Protein AF-A0A348B4B3-F1 (afdb_monomer_lite)

Structure (mmCIF, N/CA/C/O backbone):
data_AF-A0A348B4B3-F1
#
_entry.id   AF-A0A348B4B3-F1
#
loop_
_atom_site.group_PDB
_atom_site.id
_atom_site.type_symbol
_atom_site.label_atom_id
_atom_site.label_alt_id
_atom_site.label_comp_id
_atom_site.label_asym_id
_atom_site.label_entity_id
_atom_site.label_seq_id
_atom_site.pdbx_PDB_ins_code
_atom_site.Cartn_x
_atom_site.Cartn_y
_atom_site.Cartn_z
_atom_site.occupancy
_atom_site.B_iso_or_equiv
_atom_site.auth_seq_id
_atom_site.auth_comp_id
_atom_site.auth_asym_id
_atom_site.auth_atom_id
_atom_site.pdbx_PDB_model_num
ATOM 1 N N . MET A 1 1 ? -14.091 11.481 -17.142 1.00 75.81 1 MET A N 1
ATOM 2 C CA . MET A 1 1 ? -14.366 11.925 -15.755 1.00 75.81 1 MET A CA 1
ATOM 3 C C . MET A 1 1 ? -15.818 11.712 -15.328 1.00 75.81 1 MET A C 1
ATOM 5 O O . MET A 1 1 ? -16.015 11.095 -14.291 1.00 75.81 1 MET A O 1
ATOM 9 N N . ALA A 1 2 ? -16.828 12.114 -16.114 1.00 90.56 2 ALA A N 1
ATOM 10 C CA . ALA A 1 2 ? -18.245 11.923 -15.752 1.00 90.56 2 ALA A CA 1
ATOM 11 C C . ALA A 1 2 ? -18.636 10.457 -15.459 1.00 90.56 2 ALA A C 1
ATOM 13 O O . ALA A 1 2 ? -19.288 10.189 -14.457 1.00 90.56 2 ALA A O 1
ATOM 14 N N . LEU A 1 3 ? -18.165 9.500 -16.270 1.00 93.00 3 LEU A N 1
ATOM 15 C CA . LEU A 1 3 ? -18.416 8.070 -16.043 1.00 93.00 3 LEU A CA 1
ATOM 16 C C . LEU A 1 3 ? -17.833 7.563 -14.714 1.00 93.00 3 LEU A C 1
ATOM 18 O O . LEU A 1 3 ? -18.489 6.806 -14.010 1.00 93.00 3 LEU A O 1
ATOM 22 N N . LEU A 1 4 ? -16.626 8.003 -14.343 1.00 92.00 4 LEU A N 1
ATOM 23 C CA . LEU A 1 4 ? -16.024 7.643 -13.053 1.00 92.00 4 LEU A CA 1
ATOM 24 C C . LEU A 1 4 ? -16.840 8.213 -11.891 1.00 92.00 4 LEU A C 1
ATOM 26 O O . LEU A 1 4 ? -17.088 7.502 -10.925 1.00 92.00 4 LEU A O 1
ATOM 30 N N . GLY A 1 5 ? -17.301 9.462 -12.012 1.00 93.31 5 GLY A N 1
ATOM 31 C CA . GLY A 1 5 ? -18.197 10.073 -11.030 1.00 93.31 5 GLY A CA 1
ATOM 32 C C . GLY A 1 5 ? -19.509 9.299 -10.880 1.00 93.31 5 GLY A C 1
ATOM 33 O O . GLY A 1 5 ? -19.936 9.038 -9.760 1.00 93.31 5 GLY A O 1
ATOM 34 N N . LEU A 1 6 ? -20.102 8.858 -11.994 1.00 95.69 6 LEU A N 1
ATOM 35 C CA . LEU A 1 6 ? -21.302 8.021 -11.989 1.00 95.69 6 LEU A CA 1
ATOM 36 C C . LEU A 1 6 ? -21.052 6.675 -11.298 1.00 95.69 6 LEU A C 1
ATOM 38 O O . LEU A 1 6 ? -21.793 6.313 -10.391 1.00 95.69 6 LEU A O 1
ATOM 42 N N . LEU A 1 7 ? -20.002 5.948 -11.691 1.00 95.12 7 LEU A N 1
ATOM 43 C CA . LEU A 1 7 ? -19.659 4.653 -11.093 1.00 95.12 7 LEU A CA 1
ATOM 44 C C . LEU A 1 7 ? -19.347 4.783 -9.599 1.00 95.12 7 LEU A C 1
ATOM 46 O O . LEU A 1 7 ? -19.751 3.933 -8.808 1.00 95.12 7 LEU A O 1
ATOM 50 N N . PHE A 1 8 ? -18.682 5.867 -9.200 1.00 95.06 8 PHE A N 1
ATOM 51 C CA . PHE A 1 8 ? -18.436 6.179 -7.798 1.00 95.06 8 PHE A CA 1
ATOM 52 C C . PHE A 1 8 ? -19.739 6.470 -7.039 1.00 95.06 8 PHE A C 1
ATOM 54 O O . PHE A 1 8 ? -19.947 5.935 -5.953 1.00 95.06 8 PHE A O 1
ATOM 61 N N . GLY A 1 9 ? -20.659 7.237 -7.630 1.00 95.62 9 GLY A N 1
ATOM 62 C CA . GLY A 1 9 ? -21.992 7.466 -7.069 1.00 95.62 9 GLY A CA 1
ATOM 63 C C . GLY A 1 9 ? -22.790 6.169 -6.901 1.00 95.62 9 GLY A C 1
ATOM 64 O O . GLY A 1 9 ? -23.354 5.929 -5.836 1.00 95.62 9 GLY A O 1
ATOM 65 N N . VAL A 1 10 ? -22.769 5.287 -7.906 1.00 96.25 10 VAL A N 1
ATOM 66 C CA . VAL A 1 10 ? -23.389 3.952 -7.835 1.00 96.25 10 VAL A CA 1
ATOM 67 C C . VAL A 1 10 ? -22.750 3.106 -6.731 1.00 96.25 10 VAL A C 1
ATOM 69 O O . VAL A 1 10 ? -23.462 2.456 -5.970 1.00 96.25 10 VAL A O 1
ATOM 72 N N . HIS A 1 11 ? -21.423 3.135 -6.596 1.00 94.00 11 HIS A N 1
ATOM 73 C CA . HIS A 1 11 ? -20.715 2.432 -5.527 1.00 94.00 11 HIS A CA 1
ATOM 74 C C . HIS A 1 11 ? -21.172 2.893 -4.134 1.00 94.00 11 HIS A C 1
ATOM 76 O O . HIS A 1 11 ? -21.488 2.055 -3.288 1.00 94.00 11 HIS A O 1
ATOM 82 N N . LEU A 1 12 ? -21.266 4.209 -3.907 1.00 93.81 12 LEU A N 1
ATOM 83 C CA . LEU A 1 12 ? -21.752 4.768 -2.642 1.00 93.81 12 LEU A CA 1
ATOM 84 C C . LEU A 1 12 ? -23.220 4.415 -2.384 1.00 93.81 12 LEU A C 1
ATOM 86 O O . LEU A 1 12 ? -23.560 3.997 -1.280 1.00 93.81 12 LEU A O 1
ATOM 90 N N . PHE A 1 13 ? -24.068 4.503 -3.410 1.00 94.62 13 PHE A N 1
ATOM 91 C CA . PHE A 1 13 ? -25.475 4.119 -3.319 1.00 94.62 13 PHE A CA 1
ATOM 92 C C . PHE A 1 13 ? -25.647 2.651 -2.898 1.00 94.62 13 PHE A C 1
ATOM 94 O O . PHE A 1 13 ? -26.453 2.340 -2.017 1.00 94.62 13 PHE A O 1
ATOM 101 N N . LEU A 1 14 ? -24.864 1.738 -3.481 1.00 92.69 14 LEU A N 1
ATOM 102 C CA . LEU A 1 14 ? -24.874 0.325 -3.098 1.00 92.69 14 LEU A CA 1
ATOM 103 C C . LEU A 1 14 ? -24.375 0.129 -1.660 1.00 92.69 14 LEU A C 1
ATOM 105 O O . LEU A 1 14 ? -24.995 -0.613 -0.897 1.00 92.69 14 LEU A O 1
ATOM 109 N N . ALA A 1 15 ? -23.300 0.814 -1.263 1.00 89.38 15 ALA A N 1
ATOM 110 C CA . ALA A 1 15 ? -22.767 0.738 0.096 1.00 89.38 15 ALA A CA 1
ATOM 111 C C . ALA A 1 15 ? -23.764 1.253 1.151 1.00 89.38 15 ALA A C 1
ATOM 113 O O . ALA A 1 15 ? -23.866 0.678 2.232 1.00 89.38 15 ALA A O 1
ATOM 114 N N . GLU A 1 16 ? -24.535 2.296 0.846 1.00 87.31 16 GLU A N 1
ATOM 115 C CA . GLU A 1 16 ? -25.557 2.833 1.749 1.00 87.31 16 GLU A CA 1
ATOM 116 C C . GLU A 1 16 ? -26.803 1.941 1.816 1.00 87.31 16 GLU A C 1
ATOM 118 O O . GLU A 1 16 ? -27.362 1.718 2.892 1.00 87.31 16 GLU A O 1
ATOM 123 N N . THR A 1 17 ? -27.198 1.354 0.684 1.00 87.38 17 THR A N 1
ATOM 124 C CA . THR A 1 17 ? -28.358 0.456 0.605 1.00 87.38 17 THR A CA 1
ATOM 125 C C . THR A 1 17 ? -28.122 -0.851 1.367 1.00 87.38 17 THR A C 1
ATOM 127 O O . THR A 1 17 ? -29.004 -1.313 2.095 1.00 87.38 17 THR A O 1
ATOM 130 N N . TYR A 1 18 ? -26.937 -1.450 1.217 1.00 85.38 18 TYR A N 1
ATOM 131 C CA . TYR A 1 18 ? -26.607 -2.753 1.807 1.00 85.38 18 TYR A CA 1
ATOM 132 C C . TYR A 1 18 ? -25.811 -2.659 3.119 1.00 85.38 18 TYR A C 1
ATOM 134 O O . TYR A 1 18 ? -25.700 -3.649 3.848 1.00 85.38 18 TYR A O 1
ATOM 142 N N . GLY A 1 19 ? -25.322 -1.467 3.464 1.00 83.81 19 GLY A N 1
ATOM 143 C CA . GLY A 1 19 ? -24.508 -1.212 4.646 1.00 83.81 19 GLY A CA 1
ATOM 144 C C . GLY A 1 19 ? -23.070 -1.728 4.523 1.00 83.81 19 GLY A C 1
ATOM 145 O O . GLY A 1 19 ? -22.663 -2.341 3.537 1.00 83.81 19 GLY A O 1
ATOM 146 N N . MET A 1 20 ? -22.280 -1.489 5.571 1.00 82.12 20 MET A N 1
ATOM 147 C CA . MET A 1 20 ? -20.898 -1.971 5.654 1.00 82.12 20 MET A CA 1
ATOM 148 C C . MET A 1 20 ? -20.853 -3.465 5.992 1.00 82.12 20 MET A C 1
ATOM 150 O O . MET A 1 20 ? -21.644 -3.946 6.810 1.00 82.12 20 MET A O 1
ATOM 154 N N . LEU A 1 21 ? -19.886 -4.185 5.410 1.00 84.69 21 LEU A N 1
ATOM 155 C CA . LEU A 1 21 ? -19.675 -5.607 5.684 1.00 84.69 21 LEU A CA 1
ATOM 156 C C . LEU A 1 21 ? -19.467 -5.831 7.198 1.00 84.69 21 LEU A C 1
ATOM 158 O O . LEU A 1 21 ? -18.524 -5.275 7.772 1.00 84.69 21 LEU A O 1
ATOM 162 N N . PRO A 1 22 ? -20.303 -6.656 7.854 1.00 84.75 22 PRO A N 1
ATOM 163 C CA . PRO A 1 22 ? -20.155 -6.970 9.264 1.00 84.75 22 PRO A CA 1
ATOM 164 C C . PRO A 1 22 ? -18.812 -7.596 9.605 1.00 84.75 22 PRO A C 1
ATOM 166 O O . PRO A 1 22 ? -18.213 -8.341 8.825 1.00 84.75 22 PRO A O 1
ATOM 169 N N . SER A 1 23 ? -18.379 -7.382 10.846 1.00 81.44 23 SER A N 1
ATOM 170 C CA . SER A 1 23 ? -17.260 -8.144 11.382 1.00 81.44 23 SER A CA 1
ATOM 171 C C . SER A 1 23 ? -17.593 -9.635 11.355 1.00 81.44 23 SER A C 1
ATOM 173 O O . SER A 1 23 ? -18.617 -10.070 11.888 1.00 81.44 23 SER A O 1
ATOM 175 N N . ARG A 1 24 ? -16.668 -10.449 10.833 1.00 81.88 24 ARG A N 1
ATOM 176 C CA . ARG A 1 24 ? -16.771 -11.921 10.847 1.00 81.88 24 ARG A CA 1
ATOM 177 C C . ARG A 1 24 ? -16.984 -12.517 12.245 1.00 81.88 24 ARG A C 1
ATOM 179 O O . ARG A 1 24 ? -17.368 -13.674 12.347 1.00 81.88 24 ARG A O 1
ATOM 186 N N . LYS A 1 25 ? -16.675 -11.759 13.308 1.00 80.62 25 LYS A N 1
ATOM 187 C CA . LYS A 1 25 ? -16.903 -12.162 14.706 1.00 80.62 25 LYS A CA 1
ATOM 188 C C . LYS A 1 25 ? -18.389 -12.151 15.071 1.00 80.62 25 LYS A C 1
ATOM 190 O O . LYS A 1 25 ? -18.806 -12.944 15.900 1.00 80.62 25 LYS A O 1
ATOM 195 N N . GLU A 1 26 ? -19.158 -11.249 14.469 1.00 83.81 26 GLU A N 1
ATOM 196 C CA . GLU A 1 26 ? -20.587 -11.084 14.740 1.00 83.81 26 GLU A CA 1
ATOM 197 C C . GLU A 1 26 ? -21.429 -11.879 13.747 1.00 83.81 26 GLU A C 1
ATOM 199 O O . GLU A 1 26 ? -22.384 -12.546 14.133 1.00 83.81 26 GLU A O 1
ATOM 204 N N . LYS A 1 27 ? -21.059 -11.830 12.461 1.00 88.88 27 LYS A N 1
ATOM 205 C CA . LYS A 1 27 ? -21.771 -12.523 11.383 1.00 88.88 27 LYS A CA 1
ATOM 206 C C . LYS A 1 27 ? -20.767 -13.296 10.524 1.00 88.88 27 LYS A C 1
ATOM 208 O O . LYS A 1 27 ? -20.219 -12.739 9.578 1.00 88.88 27 LYS A O 1
ATOM 213 N N . PRO A 1 28 ? -20.467 -14.566 10.854 1.00 88.50 28 PRO A N 1
ATOM 214 C CA . PRO A 1 28 ? -19.423 -15.334 10.170 1.00 88.50 28 PRO A CA 1
ATOM 215 C C . PRO A 1 28 ? -19.837 -15.887 8.798 1.00 88.50 28 PRO A C 1
ATOM 217 O O . PRO A 1 28 ? -18.978 -16.427 8.092 1.00 88.50 28 PRO A O 1
ATOM 220 N N . TYR A 1 29 ? -21.115 -15.768 8.427 1.00 90.69 29 TYR A N 1
ATOM 221 C CA . TYR A 1 29 ? -21.694 -16.368 7.226 1.00 90.69 29 TYR A CA 1
ATOM 222 C C . TYR A 1 29 ? -22.220 -15.323 6.234 1.00 90.69 29 TYR A C 1
ATOM 224 O O . TYR A 1 29 ? -22.799 -14.326 6.656 1.00 90.69 29 TYR A O 1
ATOM 232 N N . ALA A 1 30 ? -22.053 -15.576 4.935 1.00 87.75 30 ALA A N 1
ATOM 233 C CA . ALA A 1 30 ? -22.654 -14.809 3.847 1.00 87.75 30 ALA A CA 1
ATOM 234 C C . ALA A 1 30 ? -24.106 -15.274 3.558 1.00 87.75 30 ALA A C 1
ATOM 236 O O . ALA A 1 30 ? -24.381 -16.468 3.700 1.00 87.75 30 ALA A O 1
ATOM 237 N N . PRO A 1 31 ? -25.022 -14.381 3.123 1.00 87.56 31 PRO A N 1
ATOM 238 C CA . PRO A 1 31 ? -24.845 -12.933 3.009 1.00 87.56 31 PRO A CA 1
ATOM 239 C C . PRO A 1 31 ? -24.805 -12.271 4.395 1.00 87.56 31 PRO A C 1
ATOM 241 O O . PRO A 1 31 ? -25.692 -12.465 5.224 1.00 87.56 31 PRO A O 1
ATOM 244 N N . ALA A 1 32 ? -23.768 -11.473 4.645 1.00 87.00 32 ALA A N 1
ATOM 245 C CA . ALA A 1 32 ? -23.588 -10.781 5.913 1.00 87.00 32 ALA A CA 1
ATOM 246 C C . ALA A 1 32 ? -23.926 -9.304 5.743 1.00 87.00 32 ALA A C 1
ATOM 248 O O . ALA A 1 32 ? -23.203 -8.575 5.072 1.00 87.00 32 ALA A O 1
ATOM 249 N N . TYR A 1 33 ? -25.002 -8.862 6.386 1.00 88.56 33 TYR A N 1
ATOM 250 C CA . TYR A 1 33 ? -25.386 -7.454 6.451 1.00 88.56 33 TYR A CA 1
ATOM 251 C C . TYR A 1 33 ? -26.072 -7.156 7.785 1.00 88.56 33 TYR A C 1
ATOM 253 O O . TYR A 1 33 ? -26.585 -8.061 8.453 1.00 88.56 33 TYR A O 1
ATOM 261 N N . TYR A 1 34 ? -26.067 -5.895 8.210 1.00 86.00 34 TYR A N 1
ATOM 262 C CA . TYR A 1 34 ? -26.806 -5.446 9.392 1.00 86.00 34 TYR A CA 1
ATOM 263 C C . TYR A 1 34 ? -28.230 -5.057 9.008 1.00 86.00 34 TYR A C 1
ATOM 265 O O . TYR A 1 34 ? -28.431 -4.262 8.091 1.00 86.00 34 TYR A O 1
ATOM 273 N N . LYS A 1 35 ? -29.226 -5.586 9.727 1.00 86.06 35 LYS A N 1
ATOM 274 C CA . LYS A 1 35 ? -30.614 -5.139 9.558 1.00 86.06 35 LYS A CA 1
ATOM 275 C C . LYS A 1 35 ? -30.733 -3.693 10.044 1.00 86.06 35 LYS A C 1
ATOM 277 O O . LYS A 1 35 ? -30.023 -3.310 10.970 1.00 86.06 35 LYS A O 1
ATOM 282 N N . LYS A 1 36 ? -31.678 -2.917 9.499 1.00 83.50 36 LYS A N 1
ATOM 283 C CA . LYS A 1 36 ? -31.904 -1.515 9.913 1.00 83.50 36 LYS A CA 1
ATOM 284 C C . LYS A 1 36 ? -32.105 -1.355 11.428 1.00 83.50 36 LYS A C 1
ATOM 286 O O . LYS A 1 36 ? -31.614 -0.396 12.007 1.00 83.50 36 LYS A O 1
ATOM 291 N N . SER A 1 37 ? -32.743 -2.321 12.094 1.00 84.50 37 SER A N 1
ATOM 292 C CA . SER A 1 37 ? -32.907 -2.317 13.559 1.00 84.50 37 SER A CA 1
ATOM 293 C C . SER A 1 37 ? -31.588 -2.431 14.335 1.00 84.50 37 SER A C 1
ATOM 295 O O . SER A 1 37 ? -31.501 -1.997 15.478 1.00 84.50 37 SER A O 1
ATOM 297 N N . GLU A 1 38 ? -30.545 -2.996 13.727 1.00 83.69 38 GLU A N 1
ATOM 298 C CA . GLU A 1 38 ? -29.221 -3.143 14.331 1.00 83.69 38 GLU A CA 1
ATOM 299 C C . GLU A 1 38 ? -28.340 -1.907 14.119 1.00 83.69 38 GLU A C 1
ATOM 301 O O . GLU A 1 38 ? -27.296 -1.799 14.760 1.00 83.69 38 GLU A O 1
ATOM 306 N N . TRP A 1 39 ? -28.746 -0.968 13.257 1.00 79.31 39 TRP A N 1
ATOM 307 C CA . TRP A 1 39 ? -27.934 0.204 12.916 1.00 79.31 39 TRP A CA 1
ATOM 308 C C . TRP A 1 39 ? -27.727 1.150 14.100 1.00 79.31 39 TRP A C 1
ATOM 310 O O . TRP A 1 39 ? -26.697 1.812 14.179 1.00 79.31 39 TRP A O 1
ATOM 320 N N . MET A 1 40 ? -28.638 1.126 15.077 1.00 78.50 40 MET A N 1
ATOM 321 C CA . MET A 1 40 ? -28.527 1.887 16.328 1.00 78.50 40 MET A CA 1
ATOM 322 C C . MET A 1 40 ? -27.300 1.502 17.172 1.00 78.50 40 MET A C 1
ATOM 324 O O . MET A 1 40 ? -26.932 2.234 18.086 1.00 78.50 40 MET A O 1
ATOM 328 N N . LYS A 1 41 ? -26.659 0.358 16.885 1.00 80.12 41 LYS A N 1
ATOM 329 C CA . LYS A 1 41 ? -25.420 -0.075 17.550 1.00 80.12 41 LYS A CA 1
ATOM 330 C C . LYS A 1 41 ? -24.188 0.690 17.057 1.00 80.12 41 LYS A C 1
ATOM 332 O O . LYS A 1 41 ? -23.167 0.689 17.742 1.00 80.12 41 LYS A O 1
ATOM 337 N N . PHE A 1 42 ? -24.252 1.300 15.872 1.00 81.94 42 PHE A N 1
ATOM 338 C CA . PHE A 1 42 ? -23.123 2.025 15.300 1.00 81.94 42 PHE A CA 1
ATOM 339 C C . PHE A 1 42 ? -23.095 3.470 15.767 1.00 81.94 42 PHE A C 1
ATOM 341 O O . PHE A 1 42 ? -24.114 4.108 16.017 1.00 81.94 42 PHE A O 1
ATOM 348 N N . ASN A 1 43 ? -21.883 4.006 15.833 1.00 83.56 43 ASN A N 1
ATOM 349 C CA . ASN A 1 43 ? -21.698 5.433 16.001 1.00 83.56 43 ASN A CA 1
ATOM 350 C C . ASN A 1 43 ? -22.205 6.170 14.764 1.00 83.56 43 ASN A C 1
ATOM 352 O O . ASN A 1 43 ? -21.901 5.762 13.641 1.00 83.56 43 ASN A O 1
ATOM 356 N N . ALA A 1 44 ? -22.909 7.280 14.984 1.00 85.12 44 ALA A N 1
ATOM 357 C CA . ALA A 1 44 ? -23.334 8.160 13.908 1.00 85.12 44 ALA A CA 1
ATOM 358 C C . ALA A 1 44 ? -22.132 8.611 13.061 1.00 85.12 44 ALA A C 1
ATOM 360 O O . ALA A 1 44 ? -21.049 8.895 13.589 1.00 85.12 44 ALA A O 1
ATOM 361 N N . TRP A 1 45 ? -22.336 8.680 11.742 1.00 83.81 45 TRP A N 1
ATOM 362 C CA . TRP A 1 45 ? -21.313 9.165 10.817 1.00 83.81 45 TRP A CA 1
ATOM 363 C C . TRP A 1 45 ? -20.893 10.597 11.180 1.00 83.81 45 TRP A C 1
ATOM 365 O O . TRP A 1 45 ? -19.704 10.866 11.359 1.00 83.81 45 TRP A O 1
ATOM 375 N N . TRP A 1 46 ? -21.872 11.481 11.398 1.00 89.50 46 TRP A N 1
ATOM 376 C CA . TRP A 1 46 ? -21.652 12.847 11.865 1.00 89.50 46 TRP A CA 1
ATOM 377 C C . TRP A 1 46 ? -21.909 12.975 13.372 1.00 89.50 46 TRP A C 1
ATOM 379 O O . TRP A 1 46 ? -22.886 12.413 13.868 1.00 89.50 46 TRP A O 1
ATOM 389 N N . PRO A 1 47 ? -21.111 13.765 14.108 1.00 92.12 47 PRO A N 1
ATOM 390 C CA . PRO A 1 47 ? -19.787 14.283 13.736 1.00 92.12 47 PRO A CA 1
ATOM 391 C C . PRO A 1 47 ? -18.662 13.260 13.985 1.00 92.12 47 PRO A C 1
ATOM 393 O O . PRO A 1 47 ? -17.545 13.428 13.505 1.00 92.12 47 PRO A O 1
ATOM 396 N N . ARG A 1 48 ? -18.942 12.190 14.741 1.00 83.69 48 ARG A N 1
AT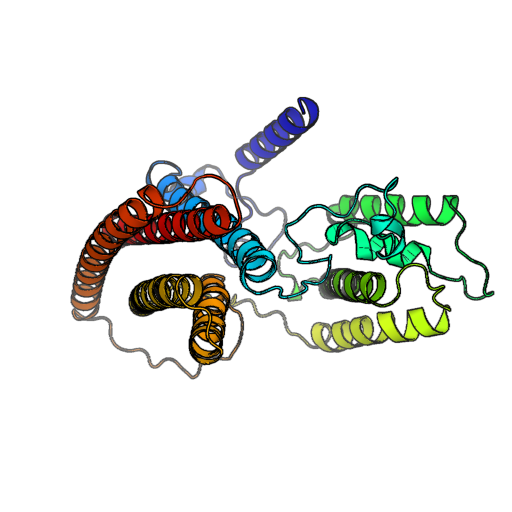OM 397 C CA . ARG A 1 48 ? -17.922 11.312 15.328 1.00 83.69 48 ARG A CA 1
ATOM 398 C C . ARG A 1 48 ? -17.025 10.634 14.290 1.00 83.69 48 ARG A C 1
ATOM 400 O O . ARG A 1 48 ? -15.812 10.835 14.316 1.00 83.69 48 ARG A O 1
ATOM 407 N N . ASN A 1 49 ? -17.595 9.833 13.386 1.00 84.00 49 ASN A N 1
ATOM 408 C CA . ASN A 1 49 ? -16.780 9.108 12.407 1.00 84.00 49 ASN A CA 1
ATOM 409 C C . ASN A 1 49 ? -16.189 10.058 11.360 1.00 84.00 49 ASN A C 1
ATOM 411 O O . ASN A 1 49 ? -15.084 9.811 10.895 1.00 84.00 49 ASN A O 1
ATOM 415 N N . PHE A 1 50 ? -16.873 11.153 11.020 1.00 88.12 50 PHE A N 1
ATOM 416 C CA . PHE A 1 50 ? -16.343 12.179 10.123 1.00 88.12 50 PHE A CA 1
ATOM 417 C C . PHE A 1 50 ? -15.028 12.773 10.645 1.00 88.12 50 PHE A C 1
ATOM 419 O O . PHE A 1 50 ? -14.045 12.818 9.910 1.00 88.12 50 PHE A O 1
ATOM 426 N N . ILE A 1 51 ? -14.975 13.158 11.924 1.00 81.69 51 ILE A N 1
ATOM 427 C CA . ILE A 1 51 ? -13.757 13.690 12.557 1.00 81.69 51 ILE A CA 1
ATOM 428 C C . ILE A 1 51 ? -12.631 12.645 12.527 1.00 81.69 51 ILE A C 1
ATOM 430 O O . ILE A 1 51 ? -11.491 12.966 12.193 1.00 81.69 51 ILE A O 1
ATOM 434 N N . TYR A 1 52 ? -12.948 11.380 12.818 1.00 80.25 52 TYR A N 1
ATOM 435 C CA . TYR A 1 52 ? -11.979 10.287 12.705 1.00 80.25 52 TYR A CA 1
ATOM 436 C C . TYR A 1 52 ? -11.468 10.105 11.264 1.00 80.25 52 TYR A C 1
ATOM 438 O O . TYR A 1 52 ? -10.264 9.986 11.045 1.00 80.25 52 TYR A O 1
ATOM 446 N N . MET A 1 53 ? -12.355 10.151 10.269 1.00 81.19 53 MET A N 1
ATOM 447 C CA . MET A 1 53 ? -11.971 10.073 8.858 1.00 81.19 53 MET A CA 1
ATOM 448 C C . MET A 1 53 ? -11.109 11.264 8.436 1.00 81.19 53 MET A C 1
ATOM 450 O O . MET A 1 53 ? -10.145 11.075 7.703 1.00 81.19 53 MET A O 1
ATOM 454 N N . MET A 1 54 ? -11.390 12.469 8.938 1.00 84.69 54 MET A N 1
ATOM 455 C CA . MET A 1 54 ? -10.571 13.653 8.675 1.00 84.69 54 MET A CA 1
ATOM 456 C C . MET A 1 54 ? -9.139 13.483 9.200 1.00 84.69 54 MET A C 1
ATOM 458 O O . MET A 1 54 ? -8.182 13.823 8.509 1.00 84.69 54 MET A O 1
ATOM 462 N N . SER A 1 55 ? -8.978 12.889 10.389 1.00 83.12 55 SER A N 1
ATOM 463 C CA . SER A 1 55 ? -7.662 12.542 10.945 1.00 83.12 55 SER A CA 1
ATOM 464 C C . SER A 1 55 ? -6.864 11.619 10.013 1.00 83.12 55 SER A C 1
ATOM 466 O O . SER A 1 55 ? -5.681 11.870 9.755 1.00 83.12 55 SER A O 1
ATOM 468 N N . ILE A 1 56 ? -7.519 10.591 9.461 1.00 80.06 56 ILE A N 1
ATOM 469 C CA . ILE A 1 56 ? -6.906 9.675 8.491 1.00 80.06 56 ILE A CA 1
ATOM 470 C C . ILE A 1 56 ? -6.549 10.424 7.208 1.00 80.06 56 ILE A C 1
ATOM 472 O O . ILE A 1 56 ? -5.405 10.346 6.779 1.00 80.06 56 ILE A O 1
ATOM 476 N N . ILE A 1 57 ? -7.487 11.181 6.630 1.00 84.44 57 ILE A N 1
ATOM 477 C CA . ILE A 1 57 ? -7.291 11.930 5.380 1.00 84.44 57 ILE A CA 1
ATOM 478 C C . ILE A 1 57 ? -6.077 12.853 5.494 1.00 84.44 57 ILE A C 1
ATOM 480 O O . ILE A 1 57 ? -5.186 12.781 4.653 1.00 84.44 57 ILE A O 1
ATOM 484 N N . LEU A 1 58 ? -5.998 13.671 6.545 1.00 85.31 58 LEU A N 1
ATOM 485 C CA . LEU A 1 58 ? -4.873 14.587 6.748 1.00 85.31 58 LEU A CA 1
ATOM 486 C C . LEU A 1 58 ? -3.550 13.841 6.937 1.00 85.31 58 LEU A C 1
ATOM 488 O O . LEU A 1 58 ? -2.541 14.236 6.361 1.00 85.31 58 LEU A O 1
ATOM 492 N N . THR A 1 59 ? -3.550 12.732 7.679 1.00 80.44 59 THR A N 1
ATOM 493 C CA . THR A 1 59 ? -2.341 11.914 7.854 1.00 80.44 59 THR A CA 1
ATOM 494 C C . THR A 1 59 ? -1.898 11.296 6.525 1.00 80.44 59 THR A C 1
ATOM 496 O O . THR A 1 59 ? -0.720 11.355 6.182 1.00 80.44 59 THR A O 1
ATOM 499 N N . THR A 1 60 ? -2.830 10.741 5.748 1.00 81.06 60 THR A N 1
ATOM 500 C CA . THR A 1 60 ? -2.558 10.142 4.437 1.00 81.06 60 THR A CA 1
ATOM 501 C C . THR A 1 60 ? -2.031 11.180 3.453 1.00 81.06 60 THR A C 1
ATOM 503 O O . THR A 1 60 ? -0.985 10.955 2.852 1.00 81.06 60 THR A O 1
ATOM 506 N N . TRP A 1 61 ? -2.693 12.333 3.327 1.00 86.69 61 TRP A N 1
ATOM 507 C CA . TRP A 1 61 ? -2.213 13.429 2.481 1.00 86.69 61 TRP A CA 1
ATOM 508 C C . TRP A 1 61 ? -0.875 13.984 2.962 1.00 86.69 61 TRP A C 1
ATOM 510 O O . TRP A 1 61 ? -0.017 14.294 2.144 1.00 86.69 61 TRP A O 1
ATOM 520 N N . GLY A 1 62 ? -0.656 14.035 4.275 1.00 83.75 62 GLY A N 1
ATOM 521 C CA . GLY A 1 62 ? 0.630 14.396 4.852 1.00 83.75 62 GLY A CA 1
ATOM 522 C C . GLY A 1 62 ? 1.754 13.463 4.408 1.00 83.75 62 GLY A C 1
ATOM 523 O O . GLY A 1 62 ? 2.776 13.934 3.922 1.00 83.75 62 GLY A O 1
ATOM 524 N N . VAL A 1 63 ? 1.549 12.143 4.469 1.00 79.31 63 VAL A N 1
ATOM 525 C CA . VAL A 1 63 ? 2.520 11.150 3.969 1.00 79.31 63 VAL A CA 1
ATOM 526 C C . VAL A 1 63 ? 2.715 11.260 2.453 1.00 79.31 63 VAL A C 1
ATOM 528 O O . VAL A 1 63 ? 3.856 11.246 1.990 1.00 79.31 63 VAL A O 1
ATOM 531 N N . ILE A 1 64 ? 1.627 11.425 1.689 1.00 81.75 64 ILE A N 1
ATOM 532 C CA . ILE A 1 64 ? 1.669 11.635 0.230 1.00 81.75 64 ILE A CA 1
ATOM 533 C C . ILE A 1 64 ? 2.465 12.891 -0.126 1.00 81.75 64 ILE A C 1
ATOM 535 O O . ILE A 1 64 ? 3.103 12.915 -1.166 1.00 81.75 64 ILE A O 1
ATOM 539 N N . MET A 1 65 ? 2.464 13.918 0.720 1.00 84.62 65 MET A N 1
ATOM 540 C CA . MET A 1 65 ? 3.287 15.105 0.515 1.00 84.62 65 MET A CA 1
ATOM 541 C C . MET A 1 65 ? 4.730 14.867 0.962 1.00 84.62 65 MET A C 1
ATOM 543 O O . MET A 1 65 ? 5.642 15.168 0.202 1.00 84.62 65 MET A O 1
ATOM 547 N N . ILE A 1 66 ? 4.965 14.288 2.143 1.00 81.12 66 ILE A N 1
ATOM 548 C CA . ILE A 1 66 ? 6.315 14.077 2.693 1.00 81.12 66 ILE A CA 1
ATOM 549 C C . ILE A 1 66 ? 7.175 13.230 1.755 1.00 81.12 66 ILE A C 1
ATOM 551 O O . ILE A 1 66 ? 8.287 13.638 1.425 1.00 81.12 66 ILE A O 1
ATOM 555 N N . VAL A 1 67 ? 6.686 12.063 1.329 1.00 79.44 67 VAL A N 1
ATOM 556 C CA . VAL A 1 67 ? 7.505 11.056 0.634 1.00 79.44 67 VAL A CA 1
ATOM 557 C C . VAL A 1 67 ? 8.071 11.562 -0.703 1.00 79.44 67 VAL A C 1
ATOM 559 O O . VAL A 1 67 ? 9.296 11.637 -0.817 1.00 79.44 67 VAL A O 1
ATOM 562 N N . PRO A 1 68 ? 7.257 11.949 -1.705 1.00 82.06 68 PRO A N 1
ATOM 563 C CA . PRO A 1 68 ? 7.776 12.402 -2.992 1.00 82.06 68 PRO A CA 1
ATOM 564 C C . PRO A 1 68 ? 8.575 13.699 -2.865 1.00 82.06 68 PRO A C 1
ATOM 566 O O . PRO A 1 68 ? 9.600 13.830 -3.521 1.00 82.06 68 PRO A O 1
ATOM 569 N N . ASN A 1 69 ? 8.180 14.630 -1.993 1.00 83.56 69 ASN A N 1
ATOM 570 C CA . ASN A 1 69 ? 8.934 15.869 -1.806 1.00 83.56 69 ASN A CA 1
ATOM 571 C C . ASN A 1 69 ? 10.302 15.618 -1.165 1.00 83.56 69 ASN A C 1
ATOM 573 O O . ASN A 1 69 ? 11.297 16.191 -1.596 1.00 83.56 69 ASN A O 1
ATOM 577 N N . THR A 1 70 ? 10.383 14.715 -0.186 1.00 79.06 70 THR A N 1
ATOM 578 C CA . THR A 1 70 ? 11.670 14.314 0.395 1.00 79.06 70 THR A CA 1
ATOM 579 C C . THR A 1 70 ? 12.549 13.703 -0.684 1.00 79.06 70 THR A C 1
ATOM 581 O O . THR A 1 70 ? 13.662 14.170 -0.881 1.00 79.06 70 THR A O 1
ATOM 584 N N . LEU A 1 71 ? 12.033 12.730 -1.442 1.00 78.19 71 LEU A N 1
ATOM 585 C CA . LEU A 1 71 ? 12.768 12.073 -2.526 1.00 78.19 71 LEU A CA 1
ATOM 586 C C . LEU A 1 71 ? 13.251 13.069 -3.594 1.00 78.19 71 LEU A C 1
ATOM 588 O O . LEU A 1 71 ? 14.415 13.021 -3.993 1.00 78.19 71 LEU A O 1
ATOM 592 N N . ALA A 1 72 ? 12.403 14.014 -4.003 1.00 82.94 72 ALA A N 1
ATOM 593 C CA . ALA A 1 72 ? 12.761 15.064 -4.954 1.00 82.94 72 ALA A CA 1
ATOM 594 C C . ALA A 1 72 ? 13.882 15.951 -4.403 1.00 82.94 72 ALA A C 1
ATOM 596 O O . ALA A 1 72 ? 14.845 16.260 -5.106 1.00 82.94 72 ALA A O 1
ATOM 597 N N . ALA A 1 73 ? 13.788 16.311 -3.123 1.00 80.62 73 ALA A N 1
ATOM 598 C CA . ALA A 1 73 ? 14.797 17.100 -2.443 1.00 80.62 73 ALA A CA 1
ATOM 599 C C . ALA A 1 73 ? 16.133 16.340 -2.339 1.00 80.62 73 ALA A C 1
ATOM 601 O O . ALA A 1 73 ? 17.172 16.926 -2.635 1.00 80.62 73 ALA A O 1
ATOM 602 N N . LEU A 1 74 ? 16.125 15.033 -2.026 1.00 76.56 74 LEU A N 1
ATOM 603 C CA . LEU A 1 74 ? 17.345 14.211 -2.044 1.00 76.56 74 LEU A CA 1
ATOM 604 C C . LEU A 1 74 ? 17.977 14.191 -3.446 1.00 76.56 74 LEU A C 1
ATOM 606 O O . LEU A 1 74 ? 19.189 14.336 -3.594 1.00 76.56 74 LEU A O 1
ATOM 610 N N . ASN A 1 75 ? 17.158 14.029 -4.487 1.00 79.06 75 ASN A N 1
ATOM 611 C CA . ASN A 1 75 ? 17.645 13.958 -5.858 1.00 79.06 75 ASN A CA 1
ATOM 612 C C . ASN A 1 75 ? 18.277 15.276 -6.328 1.00 79.06 75 ASN A C 1
ATOM 614 O O . ASN A 1 75 ? 19.362 15.257 -6.906 1.00 79.06 75 ASN A O 1
ATOM 618 N N . GLN A 1 76 ? 17.634 16.412 -6.048 1.00 80.94 76 GLN A N 1
ATOM 619 C CA . GLN A 1 76 ? 18.049 17.719 -6.565 1.00 80.94 76 GLN A CA 1
ATOM 620 C C . GLN A 1 76 ? 19.114 18.413 -5.709 1.00 80.94 76 GLN A C 1
ATOM 622 O O . GLN A 1 76 ? 20.003 19.054 -6.261 1.00 80.94 76 GLN A O 1
ATOM 627 N N . LEU A 1 77 ? 19.040 18.303 -4.377 1.00 77.50 77 LEU A N 1
ATOM 628 C CA . LEU A 1 77 ? 19.942 19.022 -3.463 1.00 77.50 77 LEU A CA 1
ATOM 629 C C . LEU A 1 77 ? 21.164 18.203 -3.045 1.00 77.50 77 LEU A C 1
ATOM 631 O O . LEU A 1 77 ? 22.173 18.784 -2.658 1.00 77.50 77 LEU A O 1
ATOM 635 N N . MET A 1 78 ? 21.108 16.874 -3.161 1.00 67.88 78 MET A N 1
ATOM 636 C CA . MET A 1 78 ? 22.238 15.992 -2.837 1.00 67.88 78 MET A CA 1
ATOM 637 C C . MET A 1 78 ? 22.763 15.182 -4.018 1.00 67.88 78 MET A C 1
ATOM 639 O O . MET A 1 78 ? 23.617 14.318 -3.827 1.00 67.88 78 MET A O 1
ATOM 643 N N . ALA A 1 79 ? 22.239 15.406 -5.225 1.00 77.50 79 ALA A N 1
ATOM 644 C CA . ALA A 1 79 ? 22.602 14.634 -6.411 1.00 77.50 79 ALA A CA 1
ATOM 645 C C . ALA A 1 79 ? 22.467 13.103 -6.221 1.00 77.50 79 ALA A C 1
ATOM 647 O O . ALA A 1 79 ? 23.153 12.320 -6.883 1.00 77.50 79 ALA A O 1
ATOM 648 N N . VAL A 1 80 ? 21.563 12.655 -5.335 1.00 75.12 80 VAL A N 1
ATOM 649 C CA . VAL A 1 80 ? 21.266 11.228 -5.150 1.00 75.12 80 VAL A CA 1
ATOM 650 C C . VAL A 1 80 ? 20.479 10.743 -6.363 1.00 75.12 80 VAL A C 1
ATOM 652 O O . VAL A 1 80 ? 19.327 11.127 -6.565 1.00 75.12 80 VAL A O 1
ATOM 655 N N . LYS A 1 81 ? 21.078 9.880 -7.187 1.00 75.06 81 LYS A N 1
ATOM 656 C CA . LYS A 1 81 ? 20.388 9.278 -8.336 1.00 75.06 81 LYS A CA 1
ATOM 657 C C . LYS A 1 81 ? 19.366 8.254 -7.847 1.00 75.06 81 LYS A C 1
ATOM 659 O O . LYS A 1 81 ? 19.726 7.143 -7.469 1.00 75.06 81 LYS A O 1
ATOM 664 N N . LEU A 1 82 ? 18.093 8.644 -7.845 1.00 73.31 82 LEU A N 1
ATOM 665 C CA . LEU A 1 82 ? 16.994 7.745 -7.519 1.00 73.31 82 LEU A CA 1
ATOM 666 C C . LEU A 1 82 ? 16.666 6.847 -8.719 1.00 73.31 82 LEU A C 1
ATOM 668 O O . LEU A 1 82 ? 16.644 7.341 -9.851 1.00 73.31 82 LEU A O 1
ATOM 672 N N . PRO A 1 83 ? 16.354 5.559 -8.488 1.00 74.19 83 PRO A N 1
ATOM 673 C CA . PRO A 1 83 ? 15.736 4.719 -9.503 1.00 74.19 83 PRO A CA 1
ATOM 674 C C . PRO A 1 83 ? 14.467 5.362 -10.058 1.00 74.19 83 PRO A C 1
ATOM 676 O O . PRO A 1 83 ? 13.700 5.951 -9.295 1.00 74.19 83 PRO A O 1
ATOM 679 N N . LEU A 1 84 ? 14.204 5.193 -11.358 1.00 73.12 84 LEU A N 1
ATOM 680 C CA . LEU A 1 84 ? 13.030 5.782 -12.019 1.00 73.12 84 LEU A CA 1
ATOM 681 C C . LEU A 1 84 ? 11.713 5.418 -11.309 1.00 73.12 84 LEU A C 1
ATOM 683 O O . LEU A 1 84 ? 10.816 6.244 -11.215 1.00 73.12 84 LEU A O 1
ATOM 687 N N . LEU A 1 85 ? 11.636 4.204 -10.753 1.00 70.56 85 LEU A N 1
ATOM 688 C CA . LEU A 1 85 ? 10.471 3.672 -10.044 1.00 70.56 85 LEU A CA 1
ATOM 689 C C . LEU A 1 85 ? 10.001 4.546 -8.872 1.00 70.56 85 LEU A C 1
ATOM 691 O O . LEU A 1 85 ? 8.808 4.640 -8.596 1.00 70.56 85 LEU A O 1
ATOM 695 N N . VAL A 1 86 ? 10.956 5.146 -8.163 1.00 71.50 86 VAL A N 1
ATOM 696 C CA . VAL A 1 86 ? 10.718 5.961 -6.964 1.00 71.50 86 VAL A CA 1
ATOM 697 C C . VAL A 1 86 ? 11.089 7.420 -7.196 1.00 71.50 86 VAL A C 1
ATOM 699 O O . VAL A 1 86 ? 11.049 8.220 -6.264 1.00 71.50 86 VAL A O 1
ATOM 702 N N . ASN A 1 87 ? 11.472 7.777 -8.424 1.00 73.56 87 ASN A N 1
ATOM 703 C CA . ASN A 1 87 ? 11.794 9.145 -8.765 1.00 73.56 87 ASN A CA 1
ATOM 704 C C . ASN A 1 87 ? 10.481 9.933 -8.924 1.00 73.56 87 ASN A C 1
ATOM 706 O O . ASN A 1 87 ? 9.663 9.590 -9.775 1.00 73.56 87 ASN A O 1
ATOM 710 N N . PRO A 1 88 ? 10.251 10.978 -8.114 1.00 70.94 88 PRO A N 1
ATOM 711 C CA . PRO A 1 88 ? 9.060 11.815 -8.237 1.00 70.94 88 PRO A CA 1
ATOM 712 C C . PRO A 1 88 ? 9.098 12.725 -9.473 1.00 70.94 88 PRO A C 1
ATOM 714 O O . PRO A 1 88 ? 8.073 13.305 -9.830 1.00 70.94 88 PRO A O 1
ATOM 717 N N . ALA A 1 89 ? 10.260 12.883 -10.116 1.00 73.25 89 ALA A N 1
ATOM 718 C CA . ALA A 1 89 ? 10.373 13.608 -11.371 1.00 73.25 89 ALA A CA 1
ATOM 719 C C . ALA A 1 89 ? 9.796 12.776 -12.531 1.00 73.25 89 ALA A C 1
ATOM 721 O O . ALA A 1 89 ? 9.974 11.555 -12.561 1.00 73.25 89 ALA A O 1
ATOM 722 N N . PRO A 1 90 ? 9.135 13.418 -13.511 1.00 69.44 90 PRO A N 1
ATOM 723 C CA . PRO A 1 90 ? 8.671 12.720 -14.700 1.00 69.44 90 PRO A CA 1
ATOM 724 C C . PRO A 1 90 ? 9.852 12.088 -15.444 1.00 69.44 90 PRO A C 1
ATOM 726 O O . PRO A 1 90 ? 10.951 12.648 -15.487 1.00 69.44 90 PRO A O 1
ATOM 729 N N . ALA A 1 91 ? 9.609 10.929 -16.057 1.00 73.06 91 ALA A N 1
ATOM 730 C CA . ALA A 1 91 ? 10.572 10.325 -16.966 1.00 73.06 91 ALA A CA 1
ATOM 731 C C . ALA A 1 91 ? 10.903 11.298 -18.119 1.00 73.06 91 ALA A C 1
ATOM 733 O O . ALA A 1 91 ? 10.049 12.113 -18.493 1.00 73.06 91 ALA A O 1
ATOM 734 N N . PRO A 1 92 ? 12.117 11.226 -18.698 1.00 79.44 92 PRO A N 1
ATOM 735 C CA . PRO A 1 92 ? 12.463 12.023 -19.867 1.00 79.44 92 PRO A CA 1
ATOM 736 C C . PRO A 1 92 ? 11.429 11.847 -20.980 1.00 79.44 92 PRO A C 1
ATOM 738 O O . PRO A 1 92 ? 10.936 10.742 -21.211 1.00 79.44 92 PRO A O 1
ATOM 741 N N . ALA A 1 93 ? 11.102 12.934 -21.681 1.00 79.81 93 ALA A N 1
ATOM 742 C CA . ALA A 1 93 ? 10.157 12.856 -22.786 1.00 79.81 93 ALA A CA 1
ATOM 743 C C . ALA A 1 93 ? 10.690 11.885 -23.864 1.00 79.81 93 ALA A C 1
ATOM 745 O O . ALA A 1 93 ? 11.885 11.954 -24.180 1.00 79.81 93 ALA A O 1
ATOM 746 N N . PRO A 1 94 ? 9.846 11.009 -24.451 1.00 78.12 94 PRO A N 1
ATOM 747 C CA . PRO A 1 94 ? 10.300 9.919 -25.325 1.00 78.12 94 PRO A CA 1
ATOM 748 C C . PRO A 1 94 ? 11.124 10.360 -26.541 1.00 78.12 94 PRO A C 1
ATOM 750 O O . PRO A 1 94 ? 11.916 9.592 -27.071 1.00 78.12 94 PRO A O 1
ATOM 753 N N . ASN A 1 95 ? 10.949 11.604 -26.985 1.00 83.94 95 ASN A N 1
ATOM 754 C CA . ASN A 1 95 ? 11.623 12.203 -28.135 1.00 83.94 95 ASN A CA 1
ATOM 755 C C . ASN A 1 95 ? 12.943 12.920 -27.783 1.00 83.94 95 ASN A C 1
ATOM 757 O O . ASN A 1 95 ? 13.450 13.697 -28.590 1.00 83.94 95 ASN A O 1
ATOM 761 N N . THR A 1 96 ? 13.489 12.709 -26.584 1.00 84.31 96 THR A N 1
ATOM 762 C CA . THR A 1 96 ? 14.728 13.357 -26.127 1.00 84.31 96 THR A CA 1
ATOM 763 C C . THR A 1 96 ? 15.897 12.378 -26.094 1.00 84.31 96 THR A C 1
ATOM 765 O O . THR A 1 96 ? 15.719 11.192 -25.833 1.00 84.31 96 THR A O 1
ATOM 768 N N . ALA A 1 97 ? 17.124 12.879 -26.269 1.00 83.62 97 ALA A N 1
ATOM 769 C CA . ALA A 1 97 ? 18.336 12.062 -26.127 1.00 83.62 97 ALA A CA 1
ATOM 770 C C . ALA A 1 97 ? 18.462 11.427 -24.725 1.00 83.62 97 ALA A C 1
ATOM 772 O O . ALA A 1 97 ? 19.032 10.351 -24.577 1.00 83.62 97 ALA A O 1
ATOM 773 N N . ALA A 1 98 ? 17.883 12.065 -23.702 1.00 77.19 98 ALA A N 1
ATOM 774 C CA . ALA A 1 98 ? 17.834 11.539 -22.342 1.00 77.19 98 ALA A CA 1
ATOM 775 C C . ALA A 1 98 ? 16.896 10.326 -22.188 1.00 77.19 98 ALA A C 1
ATOM 777 O O . ALA A 1 98 ? 17.078 9.552 -21.258 1.00 77.19 98 ALA A O 1
ATOM 778 N N . ALA A 1 99 ? 15.920 10.123 -23.080 1.00 80.44 99 ALA A N 1
ATOM 779 C CA . ALA A 1 99 ? 15.079 8.926 -23.048 1.00 80.44 99 ALA A CA 1
ATOM 780 C C . ALA A 1 99 ? 15.843 7.667 -23.486 1.00 80.44 99 ALA A C 1
ATOM 782 O O . ALA A 1 99 ? 15.562 6.584 -22.988 1.00 80.44 99 ALA A O 1
ATOM 783 N N . ALA A 1 100 ? 16.858 7.805 -24.347 1.00 78.75 100 ALA A N 1
ATOM 784 C CA . ALA A 1 100 ? 17.669 6.678 -24.813 1.00 78.75 100 ALA A CA 1
ATOM 785 C C . ALA A 1 100 ? 18.519 6.030 -23.703 1.00 78.75 100 ALA A C 1
ATOM 787 O O . ALA A 1 100 ? 19.029 4.927 -23.881 1.00 78.75 100 ALA A O 1
ATOM 788 N N . THR A 1 101 ? 18.684 6.703 -22.559 1.00 76.25 101 THR A N 1
ATOM 789 C CA . THR A 1 101 ? 19.457 6.200 -21.413 1.00 76.25 101 THR A CA 1
ATOM 790 C C . THR A 1 101 ? 18.586 5.547 -20.338 1.00 76.25 101 THR A C 1
ATOM 792 O O . THR A 1 101 ? 19.114 5.093 -19.322 1.00 76.25 101 THR A O 1
ATOM 795 N N . VAL A 1 102 ? 17.265 5.484 -20.544 1.00 75.88 102 VAL A N 1
ATOM 796 C CA . VAL A 1 102 ? 16.298 4.950 -19.582 1.00 75.88 102 VAL A CA 1
ATOM 797 C C . VAL A 1 102 ? 15.541 3.774 -20.210 1.00 75.88 102 VAL A C 1
ATOM 799 O O . VAL A 1 102 ? 14.959 3.941 -21.280 1.00 75.88 102 VAL A O 1
ATOM 802 N N . PRO A 1 103 ? 15.504 2.590 -19.566 1.00 75.44 103 PRO A N 1
ATOM 803 C CA . PRO A 1 103 ? 14.713 1.464 -20.057 1.00 75.44 103 PRO A CA 1
ATOM 804 C C . PRO A 1 103 ? 13.230 1.831 -20.199 1.00 75.44 103 PRO A C 1
ATOM 806 O O . PRO A 1 103 ? 12.637 2.423 -19.295 1.00 75.44 103 PRO A O 1
ATOM 809 N N . ALA A 1 104 ? 12.625 1.472 -21.332 1.00 77.19 104 ALA A N 1
ATOM 810 C CA . ALA A 1 104 ? 11.224 1.757 -21.613 1.00 77.19 104 ALA A CA 1
ATOM 811 C C . ALA A 1 104 ? 10.313 0.733 -20.917 1.00 77.19 104 ALA A C 1
ATOM 813 O O . ALA A 1 104 ? 10.046 -0.338 -21.455 1.00 77.19 104 ALA A O 1
ATOM 814 N N . TYR A 1 105 ? 9.818 1.074 -19.728 1.00 80.25 105 TYR A N 1
ATOM 815 C CA . TYR A 1 105 ? 8.797 0.303 -19.014 1.00 80.25 105 TYR A CA 1
ATOM 816 C C . TYR A 1 105 ? 7.660 1.213 -18.509 1.00 80.25 105 TYR A C 1
ATOM 818 O O . TYR A 1 105 ? 7.866 2.417 -18.321 1.00 80.25 105 TYR A O 1
ATOM 826 N N . PRO A 1 106 ? 6.436 0.683 -18.310 1.00 83.81 106 PRO A N 1
ATOM 827 C CA . PRO A 1 106 ? 5.291 1.473 -17.853 1.00 83.81 106 PRO A CA 1
ATOM 828 C C . PRO A 1 106 ? 5.395 1.854 -16.363 1.00 83.81 106 PRO A C 1
ATOM 830 O O . PRO A 1 106 ? 6.270 1.363 -15.652 1.00 83.81 106 PRO A O 1
ATOM 833 N N . PRO A 1 107 ? 4.485 2.697 -15.836 1.00 83.44 107 PRO A N 1
ATOM 834 C CA . PRO A 1 107 ? 4.429 2.989 -14.404 1.00 83.44 107 PRO A CA 1
ATOM 835 C C . PRO A 1 107 ? 4.427 1.724 -13.535 1.00 83.44 107 PRO A C 1
ATOM 837 O O . PRO A 1 107 ? 3.883 0.695 -13.929 1.00 83.44 107 PRO A O 1
ATOM 840 N N . TRP A 1 108 ? 4.980 1.816 -12.321 1.00 83.06 108 TRP A N 1
ATOM 841 C CA . TRP A 1 108 ? 5.230 0.664 -11.440 1.00 83.06 108 TRP A CA 1
ATOM 842 C C . TRP A 1 108 ? 4.015 -0.248 -11.218 1.00 83.06 108 TRP A C 1
ATOM 844 O O . TRP A 1 108 ? 4.152 -1.464 -11.143 1.00 83.06 108 TRP A O 1
ATOM 854 N N . PHE A 1 109 ? 2.813 0.330 -11.164 1.00 84.31 109 PHE A N 1
ATOM 855 C CA . PHE A 1 109 ? 1.558 -0.396 -10.965 1.00 84.31 109 PHE A CA 1
ATOM 856 C C . PHE A 1 109 ? 1.104 -1.205 -12.193 1.00 84.31 109 PHE A C 1
ATOM 858 O O . PHE A 1 109 ? 0.123 -1.934 -12.103 1.00 84.31 109 PHE A O 1
ATOM 865 N N . PHE A 1 110 ? 1.812 -1.103 -13.320 1.00 89.44 110 PHE A N 1
ATOM 866 C CA . PHE A 1 110 ? 1.633 -1.926 -14.516 1.00 89.44 110 PHE A CA 1
ATOM 867 C C . PHE A 1 110 ? 2.791 -2.900 -14.770 1.00 89.44 110 PHE A C 1
ATOM 869 O O . PHE A 1 110 ? 2.689 -3.717 -15.684 1.00 89.44 110 PHE A O 1
ATOM 876 N N . LEU A 1 111 ? 3.874 -2.865 -13.983 1.00 90.06 111 LEU A N 1
ATOM 877 C CA . LEU A 1 111 ? 5.058 -3.693 -14.250 1.00 90.06 111 LEU A CA 1
ATOM 878 C C . LEU A 1 111 ? 4.774 -5.195 -14.196 1.00 90.06 111 LEU A C 1
ATOM 880 O O . LEU A 1 111 ? 5.348 -5.945 -14.977 1.00 90.06 111 LEU A O 1
ATOM 884 N N . PHE A 1 112 ? 3.859 -5.637 -13.331 1.00 91.44 112 PHE A N 1
ATOM 885 C CA . PHE A 1 112 ? 3.490 -7.050 -13.279 1.00 91.44 112 PHE A CA 1
ATOM 886 C C . PHE A 1 112 ? 2.854 -7.541 -14.586 1.00 91.44 112 PHE A C 1
ATOM 888 O O . PHE A 1 112 ? 3.144 -8.648 -15.024 1.00 91.44 112 PHE A O 1
ATOM 895 N N . PHE A 1 113 ? 2.018 -6.716 -15.228 1.00 89.94 113 PHE A N 1
ATOM 896 C CA . PHE A 1 113 ? 1.441 -7.034 -16.534 1.00 89.94 113 PHE A CA 1
ATOM 897 C C . PHE A 1 113 ? 2.484 -6.935 -17.636 1.00 89.94 113 PHE A C 1
ATOM 899 O O . PHE A 1 113 ? 2.549 -7.812 -18.487 1.00 89.94 113 PHE A O 1
ATOM 906 N N . TYR A 1 114 ? 3.319 -5.896 -17.592 1.00 91.19 114 TYR A N 1
ATOM 907 C CA . TYR A 1 114 ? 4.423 -5.737 -18.529 1.00 91.19 114 TYR A CA 1
ATOM 908 C C . TYR A 1 114 ? 5.327 -6.971 -18.547 1.00 91.19 114 TYR A C 1
ATOM 910 O O . TYR A 1 114 ? 5.652 -7.458 -19.621 1.00 91.19 114 TYR A O 1
ATOM 918 N N . LYS A 1 115 ? 5.652 -7.544 -17.378 1.00 93.31 115 LYS A N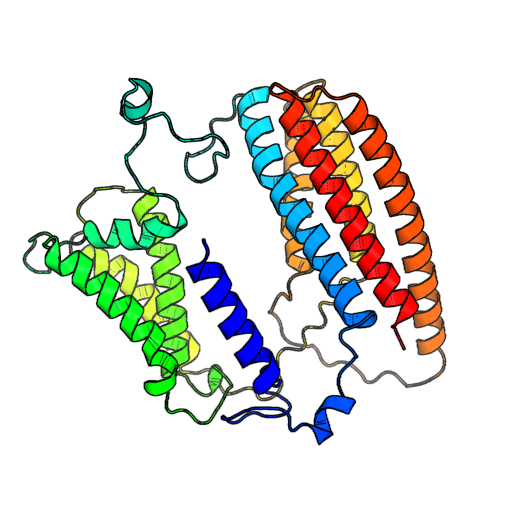 1
ATOM 919 C CA . LYS A 1 115 ? 6.512 -8.726 -17.338 1.00 93.31 115 LYS A CA 1
ATOM 920 C C . LYS A 1 115 ? 5.864 -9.981 -17.925 1.00 93.31 115 LYS A C 1
ATOM 922 O O . LYS A 1 115 ? 6.574 -10.824 -18.460 1.00 93.31 115 LYS A O 1
ATOM 927 N N . ILE A 1 116 ? 4.538 -10.108 -17.849 1.00 92.88 116 ILE A N 1
ATOM 928 C CA . ILE A 1 116 ? 3.819 -11.241 -18.453 1.00 92.88 116 ILE A CA 1
ATOM 929 C C . ILE A 1 116 ? 3.997 -11.246 -19.976 1.00 92.88 116 ILE A C 1
ATOM 931 O O . ILE A 1 116 ? 4.134 -12.319 -20.546 1.00 92.88 116 ILE A O 1
ATOM 935 N N . VAL A 1 117 ? 4.071 -10.077 -20.619 1.00 92.06 117 VAL A N 1
ATOM 936 C CA . VAL A 1 117 ? 4.285 -9.961 -22.075 1.00 92.06 117 VAL A CA 1
ATOM 937 C C . VAL A 1 117 ? 5.642 -10.537 -22.506 1.00 92.06 117 VAL A C 1
ATOM 939 O O . VAL A 1 117 ? 5.780 -11.052 -23.611 1.00 92.06 117 VAL A O 1
ATOM 942 N N . ASP A 1 118 ? 6.642 -10.525 -21.619 1.00 93.12 118 ASP A N 1
ATOM 943 C CA . ASP A 1 118 ? 7.960 -11.110 -21.899 1.00 93.12 118 ASP A CA 1
ATOM 944 C C . ASP A 1 118 ? 7.959 -12.653 -21.846 1.00 93.12 118 ASP A C 1
ATOM 946 O O . ASP A 1 118 ? 8.996 -13.284 -22.073 1.00 93.12 118 ASP A O 1
ATOM 950 N N . PHE A 1 119 ? 6.847 -13.297 -21.482 1.00 95.75 119 PHE A N 1
ATOM 951 C CA . PHE A 1 119 ? 6.816 -14.741 -21.277 1.00 95.75 119 PHE A CA 1
ATOM 952 C C . PHE A 1 119 ? 6.918 -15.502 -22.598 1.00 95.75 119 PHE A C 1
ATOM 954 O O . PHE A 1 119 ? 6.200 -15.252 -23.564 1.00 95.75 119 PHE A O 1
ATOM 961 N N . LEU A 1 120 ? 7.799 -16.499 -22.610 1.00 96.12 120 LEU A N 1
ATOM 962 C CA . LEU A 1 120 ? 7.855 -17.495 -23.666 1.00 96.12 120 LEU A CA 1
ATOM 963 C C . LEU A 1 120 ? 6.983 -18.694 -23.295 1.00 96.12 120 LEU A C 1
ATOM 965 O O . LEU A 1 120 ? 7.015 -19.199 -22.170 1.00 96.12 120 LEU A O 1
ATOM 969 N N . LEU A 1 121 ? 6.235 -19.189 -24.269 1.00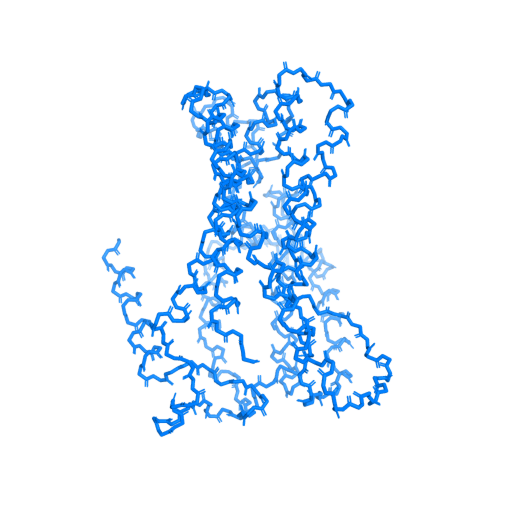 94.88 121 LEU A N 1
ATOM 970 C CA . LEU A 1 121 ? 5.513 -20.448 -24.183 1.00 94.88 121 LEU A CA 1
ATOM 971 C C . LEU A 1 121 ? 6.493 -21.626 -23.985 1.00 94.88 121 LEU A C 1
ATOM 973 O O . LEU A 1 121 ? 7.686 -21.504 -24.279 1.00 94.88 121 LEU A O 1
ATOM 977 N N . PRO A 1 122 ? 6.021 -22.809 -23.542 1.00 95.19 122 PRO A N 1
ATOM 978 C CA . PRO A 1 122 ? 6.878 -23.987 -23.354 1.00 95.19 122 PRO A CA 1
ATOM 979 C C . PRO A 1 122 ? 7.669 -24.417 -24.600 1.00 95.19 122 PRO A C 1
ATOM 981 O O . PRO A 1 122 ? 8.711 -25.052 -24.484 1.00 95.19 122 PRO A O 1
ATOM 984 N N . ASN A 1 123 ? 7.188 -24.065 -25.794 1.00 94.44 123 ASN A N 1
ATOM 985 C CA . ASN A 1 123 ? 7.857 -24.303 -27.076 1.00 94.44 123 ASN A CA 1
ATOM 986 C C . ASN A 1 123 ? 8.870 -23.198 -27.460 1.00 94.44 123 ASN A C 1
ATOM 988 O O . ASN A 1 123 ? 9.360 -23.187 -28.588 1.00 94.44 123 ASN A O 1
ATOM 992 N N . GLY A 1 124 ? 9.149 -22.254 -26.558 1.00 93.88 124 GLY A N 1
ATOM 993 C CA . GLY A 1 124 ? 10.077 -21.141 -26.754 1.00 93.88 124 GLY A CA 1
ATOM 994 C C . GLY A 1 124 ? 9.532 -19.978 -27.586 1.00 93.88 124 GLY A C 1
ATOM 995 O O . GLY A 1 124 ? 10.270 -19.028 -27.829 1.00 93.88 124 GLY A O 1
ATOM 996 N N . GLN A 1 125 ? 8.275 -20.030 -28.034 1.00 95.06 125 GLN A N 1
ATOM 997 C CA . GLN A 1 125 ? 7.670 -18.940 -28.804 1.00 95.06 125 GLN A CA 1
ATOM 998 C C . GLN A 1 125 ? 7.199 -17.809 -27.880 1.00 95.06 125 GLN A C 1
ATOM 1000 O O . GLN A 1 125 ? 6.704 -18.101 -26.790 1.00 95.06 125 GLN A O 1
ATOM 1005 N N . PRO A 1 126 ? 7.320 -16.535 -28.288 1.00 94.00 126 PRO A N 1
ATOM 1006 C CA . PRO A 1 126 ? 6.739 -15.429 -27.538 1.00 94.00 126 PRO A CA 1
ATOM 1007 C C . PRO A 1 126 ? 5.211 -15.510 -27.542 1.00 94.00 126 PRO A C 1
ATOM 1009 O O . PRO A 1 126 ? 4.612 -16.075 -28.464 1.00 94.00 126 PRO A O 1
ATOM 1012 N N . LEU A 1 127 ? 4.584 -14.921 -26.525 1.00 91.75 127 LEU A N 1
ATOM 1013 C CA . LEU A 1 127 ? 3.150 -14.659 -26.558 1.00 91.75 127 LEU A CA 1
ATOM 1014 C C . LEU A 1 127 ? 2.812 -13.763 -27.753 1.00 91.75 127 LEU A C 1
ATOM 1016 O O . LEU A 1 127 ? 3.554 -12.847 -28.114 1.00 91.75 127 LEU A O 1
ATOM 1020 N N . THR A 1 128 ? 1.687 -14.050 -28.403 1.00 92.25 128 THR A N 1
ATOM 1021 C CA . THR A 1 128 ? 1.155 -13.138 -29.411 1.00 92.25 128 THR A CA 1
ATOM 1022 C C . THR A 1 128 ? 0.459 -11.968 -28.723 1.00 92.25 128 THR A C 1
ATOM 1024 O O . THR A 1 128 ? -0.054 -12.096 -27.613 1.00 92.25 128 THR A O 1
ATOM 1027 N N . GLN A 1 129 ? 0.316 -10.845 -29.428 1.00 87.31 129 GLN A N 1
ATOM 1028 C CA . GLN A 1 129 ? -0.443 -9.700 -28.917 1.00 87.31 129 GLN A CA 1
ATOM 1029 C C . GLN A 1 129 ? -1.884 -10.077 -28.511 1.00 87.31 129 GLN A C 1
ATOM 1031 O O . GLN A 1 129 ? -2.447 -9.503 -27.578 1.00 87.31 129 GLN A O 1
ATOM 1036 N N . SER A 1 130 ? -2.502 -11.042 -29.205 1.00 87.88 130 SER A N 1
ATOM 1037 C CA . SER A 1 130 ? -3.816 -11.567 -28.822 1.00 87.88 130 SER A CA 1
ATOM 1038 C C . SER A 1 130 ? -3.786 -12.346 -27.511 1.00 87.88 130 SER A C 1
ATOM 1040 O O . SER A 1 130 ? -4.735 -12.229 -26.736 1.00 87.88 130 SER A O 1
ATOM 1042 N N . ASP A 1 131 ? -2.716 -13.097 -27.243 1.00 89.12 131 ASP A N 1
ATOM 1043 C CA . ASP A 1 131 ? -2.565 -13.848 -25.996 1.00 89.12 131 ASP A CA 1
ATOM 1044 C C . ASP A 1 131 ? -2.407 -12.894 -24.809 1.00 89.12 131 ASP A C 1
ATOM 1046 O O . ASP A 1 131 ? -3.077 -13.072 -23.793 1.00 89.12 131 ASP A O 1
ATOM 1050 N N . ASP A 1 132 ? -1.621 -11.825 -24.960 1.00 85.00 132 ASP A N 1
ATOM 1051 C CA . ASP A 1 132 ? -1.431 -10.806 -23.919 1.00 85.00 132 ASP A CA 1
ATOM 1052 C C . ASP A 1 132 ? -2.754 -10.139 -23.521 1.00 85.00 132 ASP A C 1
ATOM 1054 O O . ASP A 1 132 ? -3.103 -10.031 -22.339 1.00 85.00 132 ASP A O 1
ATOM 1058 N N . ILE A 1 133 ? -3.535 -9.721 -24.525 1.00 86.38 133 ILE A N 1
ATOM 1059 C CA . ILE A 1 133 ? -4.855 -9.118 -24.310 1.00 86.38 133 ILE A CA 1
ATOM 1060 C C . ILE A 1 133 ? -5.795 -10.136 -23.664 1.00 86.38 133 ILE A C 1
ATOM 1062 O O . ILE A 1 133 ? -6.520 -9.790 -22.727 1.00 86.38 133 ILE A O 1
ATOM 1066 N N . ALA A 1 134 ? -5.784 -11.386 -24.131 1.00 87.56 134 ALA A N 1
ATOM 1067 C CA . ALA A 1 134 ? -6.614 -12.441 -23.570 1.00 87.56 134 ALA A CA 1
ATOM 1068 C C . ALA A 1 134 ? -6.276 -12.692 -22.096 1.00 87.56 134 ALA A C 1
ATOM 1070 O O . ALA A 1 134 ? -7.188 -12.719 -21.274 1.00 87.56 134 ALA A O 1
ATOM 1071 N N . ILE A 1 135 ? -4.995 -12.794 -21.731 1.00 86.81 135 ILE A N 1
ATOM 1072 C CA . ILE A 1 135 ? -4.552 -12.983 -20.343 1.00 86.81 135 ILE A CA 1
ATOM 1073 C C . ILE A 1 135 ? -5.031 -11.826 -19.460 1.00 86.81 135 ILE A C 1
ATOM 1075 O O . ILE A 1 135 ? -5.588 -12.061 -18.384 1.00 86.81 135 ILE A O 1
ATOM 1079 N N . MET A 1 136 ? -4.887 -10.580 -19.921 1.00 81.94 136 MET A N 1
ATOM 1080 C CA . MET A 1 136 ? -5.344 -9.402 -19.180 1.00 81.94 136 MET A CA 1
ATOM 1081 C C . MET A 1 136 ? -6.866 -9.405 -18.980 1.00 81.94 136 MET A C 1
ATOM 1083 O O . MET A 1 136 ? -7.352 -9.238 -17.858 1.00 81.94 136 MET A O 1
ATOM 1087 N N . VAL 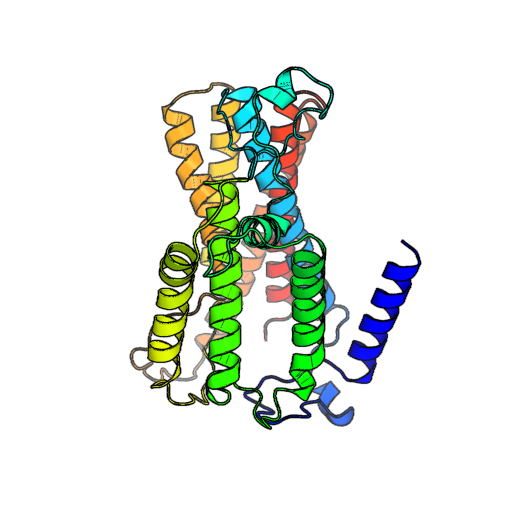A 1 137 ? -7.631 -9.603 -20.056 1.00 87.31 137 VAL A N 1
ATOM 1088 C CA . VAL A 1 137 ? -9.099 -9.578 -20.012 1.00 87.31 137 VAL A CA 1
ATOM 1089 C C . VAL A 1 137 ? -9.629 -10.735 -19.174 1.00 87.31 137 VAL A C 1
ATOM 1091 O O . VAL A 1 137 ? -10.455 -10.516 -18.289 1.00 87.31 137 VAL A O 1
ATOM 1094 N N . VAL A 1 138 ? -9.130 -11.953 -19.395 1.00 88.69 138 VAL A N 1
ATOM 1095 C CA . VAL A 1 138 ? -9.526 -13.137 -18.625 1.00 88.69 138 VAL A CA 1
ATOM 1096 C C . VAL A 1 138 ? -9.162 -12.958 -17.154 1.00 88.69 138 VAL A C 1
ATOM 1098 O O . VAL A 1 138 ? -10.002 -13.228 -16.301 1.00 88.69 138 VAL A O 1
ATOM 1101 N N . GLY A 1 139 ? -7.977 -12.433 -16.833 1.00 85.19 139 GLY A N 1
ATOM 1102 C CA . GLY A 1 139 ? -7.578 -12.139 -15.455 1.00 85.19 139 GLY A CA 1
ATOM 1103 C C . GLY A 1 139 ? -8.543 -11.179 -14.750 1.00 85.19 139 GLY A C 1
ATOM 1104 O O . GLY A 1 139 ? -9.015 -11.469 -13.649 1.00 85.19 139 GLY A O 1
ATOM 1105 N N . LEU A 1 140 ? -8.908 -10.069 -15.399 1.00 86.12 140 LEU A N 1
ATOM 1106 C CA . LEU A 1 140 ? -9.869 -9.100 -14.856 1.00 86.12 140 LEU A CA 1
ATOM 1107 C C . LEU A 1 140 ? -11.281 -9.685 -14.718 1.00 86.12 140 LEU A C 1
ATOM 1109 O O . LEU A 1 140 ? -11.946 -9.464 -13.704 1.00 86.12 140 LEU A O 1
ATOM 1113 N N . VAL A 1 141 ? -11.734 -10.457 -15.707 1.00 91.00 141 VAL A N 1
ATOM 1114 C CA . VAL A 1 141 ? -13.032 -11.142 -15.663 1.00 91.00 141 VAL A CA 1
ATOM 1115 C C . VAL A 1 141 ? -13.059 -12.164 -14.529 1.00 91.00 141 VAL A C 1
ATOM 1117 O O . VAL A 1 141 ? -14.027 -12.203 -13.775 1.00 91.00 141 VAL A O 1
ATOM 1120 N N . LEU A 1 142 ? -11.995 -12.946 -14.336 1.00 89.06 142 LEU A N 1
ATOM 1121 C CA . LEU A 1 142 ? -11.900 -13.893 -13.226 1.00 89.06 142 LEU A CA 1
ATOM 1122 C C . LEU A 1 142 ? -11.971 -13.183 -11.870 1.00 89.06 142 LEU A C 1
ATOM 1124 O O . LEU A 1 142 ? -12.691 -13.662 -10.996 1.00 89.06 142 LEU A O 1
ATOM 1128 N N . LEU A 1 143 ? -11.310 -12.028 -11.705 1.00 88.19 143 LEU A N 1
ATOM 1129 C CA . LEU A 1 143 ? -11.413 -11.209 -10.489 1.00 88.19 143 LEU A CA 1
ATOM 1130 C C . LEU A 1 143 ? -12.844 -10.717 -10.240 1.00 88.19 143 LEU A C 1
ATOM 1132 O O . LEU A 1 143 ? -13.337 -10.804 -9.114 1.00 88.19 143 LEU A O 1
ATOM 1136 N N . LEU A 1 144 ? -13.530 -10.250 -11.286 1.00 90.12 144 LEU A N 1
ATOM 1137 C CA . LEU A 1 144 ? -14.934 -9.840 -11.205 1.00 90.12 144 LEU A CA 1
ATOM 1138 C C . LEU A 1 144 ? -15.851 -11.017 -10.843 1.00 90.12 144 LEU A C 1
ATOM 1140 O O . LEU A 1 144 ? -16.849 -10.837 -10.146 1.00 90.12 144 LEU A O 1
ATOM 1144 N N . LEU A 1 145 ? -15.500 -12.224 -11.293 1.00 94.06 145 LEU A N 1
ATOM 1145 C CA . LEU A 1 145 ? -16.269 -13.437 -11.055 1.00 94.06 145 LEU A CA 1
ATOM 1146 C C . LEU A 1 145 ? -15.966 -14.120 -9.713 1.00 94.06 145 LEU A C 1
ATOM 1148 O O . LEU A 1 145 ? -16.712 -15.025 -9.337 1.00 94.06 145 LEU A O 1
ATOM 1152 N N . VAL A 1 146 ? -14.957 -13.681 -8.946 1.00 90.56 146 VAL A N 1
ATOM 1153 C CA . VAL A 1 146 ? -14.614 -14.267 -7.630 1.00 90.56 146 VAL A CA 1
ATOM 1154 C C . VAL A 1 146 ? -15.832 -14.446 -6.711 1.00 90.56 146 VAL A C 1
ATOM 1156 O O . VAL A 1 146 ? -15.960 -15.533 -6.151 1.00 90.56 146 VAL A O 1
ATOM 1159 N N . PRO A 1 147 ? -16.768 -13.482 -6.571 1.00 88.00 147 PRO A N 1
ATOM 1160 C CA . PRO A 1 147 ? -17.954 -13.664 -5.728 1.00 88.00 147 PRO A CA 1
ATOM 1161 C C . PRO A 1 147 ? -18.871 -14.824 -6.155 1.00 88.00 147 PRO A C 1
ATOM 1163 O O . PRO A 1 147 ? -19.613 -15.345 -5.328 1.00 88.00 147 PRO A O 1
ATOM 1166 N N . PHE A 1 148 ? -18.833 -15.231 -7.428 1.00 93.31 148 PHE A N 1
ATOM 1167 C CA . PHE A 1 148 ? -19.630 -16.337 -7.974 1.00 93.31 148 PHE A CA 1
ATOM 1168 C C . PHE A 1 148 ? -18.862 -17.665 -7.986 1.00 93.31 148 PHE A C 1
ATOM 1170 O O . PHE A 1 148 ? -19.462 -18.741 -7.882 1.00 93.31 148 PHE A O 1
ATOM 1177 N N . LEU A 1 149 ? -17.534 -17.594 -8.115 1.00 93.19 149 LEU A N 1
ATOM 1178 C CA . LEU A 1 149 ? -16.645 -18.751 -8.070 1.00 93.19 149 LEU A CA 1
ATOM 1179 C C . LEU A 1 149 ? -16.436 -19.237 -6.622 1.00 93.19 149 LEU A C 1
ATOM 1181 O O . LEU A 1 149 ? -16.432 -20.443 -6.362 1.00 93.19 149 LEU A O 1
ATOM 1185 N N . ASP A 1 150 ? -16.336 -18.319 -5.656 1.00 93.19 150 ASP A N 1
ATOM 1186 C CA . ASP A 1 150 ? -16.271 -18.633 -4.229 1.00 93.19 150 ASP A CA 1
ATOM 1187 C C . ASP A 1 150 ? -17.660 -18.855 -3.626 1.00 93.19 150 ASP A C 1
ATOM 1189 O O . ASP A 1 150 ? -18.280 -17.968 -3.046 1.00 93.19 150 ASP A O 1
ATOM 1193 N N . ARG A 1 151 ? -18.134 -20.100 -3.714 1.00 91.19 151 ARG A N 1
ATOM 1194 C CA . ARG A 1 151 ? -19.424 -20.526 -3.144 1.00 91.19 151 ARG A CA 1
ATOM 1195 C C . ARG A 1 151 ? -19.383 -20.782 -1.632 1.00 91.19 151 ARG A C 1
ATOM 1197 O O . ARG A 1 151 ? -20.325 -21.351 -1.076 1.00 91.19 151 ARG A O 1
ATOM 1204 N N . SER A 1 152 ? -18.296 -20.434 -0.941 1.00 90.56 152 SER A N 1
ATOM 1205 C CA . SER A 1 152 ? -18.215 -20.638 0.503 1.00 90.56 152 SER A CA 1
ATOM 1206 C C . SER A 1 152 ? -19.202 -19.740 1.243 1.00 90.56 152 SER A C 1
ATOM 1208 O O . SER A 1 152 ? -19.154 -18.517 1.154 1.00 90.56 152 SER A O 1
ATOM 1210 N N . LYS A 1 153 ? -20.009 -20.343 2.121 1.00 91.88 153 LYS A N 1
ATOM 1211 C CA . LYS A 1 153 ? -20.853 -19.588 3.057 1.00 91.88 153 LYS A CA 1
ATOM 1212 C C . LYS A 1 153 ? -20.064 -18.817 4.114 1.00 91.88 153 LYS A C 1
ATOM 1214 O O . LYS A 1 153 ? -20.644 -17.984 4.787 1.00 91.88 153 LYS A O 1
ATOM 1219 N N . TYR A 1 154 ? -18.786 -19.115 4.337 1.00 91.31 154 TYR A N 1
ATOM 1220 C CA . TYR A 1 154 ? -17.989 -18.500 5.403 1.00 91.31 154 TYR A CA 1
ATOM 1221 C C . TYR A 1 154 ? -17.265 -17.240 4.932 1.00 91.31 154 TYR A C 1
ATOM 1223 O O . TYR A 1 154 ? -16.567 -17.289 3.927 1.00 91.31 154 TYR A O 1
ATOM 1231 N N . LEU A 1 155 ? -17.294 -16.169 5.730 1.00 87.44 155 LEU A N 1
ATOM 1232 C CA . LEU A 1 155 ? -16.498 -14.959 5.470 1.00 87.44 155 LEU A CA 1
ATOM 1233 C C . LEU A 1 155 ? -15.014 -15.108 5.832 1.00 87.44 155 LEU A C 1
ATOM 1235 O O . LEU A 1 155 ? -14.166 -14.357 5.360 1.00 87.44 155 LEU A O 1
ATOM 1239 N N . SER A 1 156 ? -14.682 -16.027 6.744 1.00 87.25 156 SER A N 1
ATOM 1240 C CA . SER A 1 156 ? -13.311 -16.149 7.248 1.00 87.25 156 SER A CA 1
ATOM 1241 C C . SER A 1 156 ? -12.382 -16.729 6.173 1.00 87.25 156 SER A C 1
ATOM 1243 O O . SER A 1 156 ? -12.627 -17.859 5.744 1.00 87.25 156 SER A O 1
ATOM 1245 N N . PRO A 1 157 ? -11.270 -16.052 5.810 1.00 88.12 157 PRO A N 1
ATOM 1246 C CA . PRO A 1 157 ? -10.301 -16.584 4.848 1.00 88.12 157 PRO A CA 1
ATOM 1247 C C . PRO A 1 157 ? -9.808 -17.991 5.221 1.00 88.12 157 PRO A C 1
ATOM 1249 O O . PRO A 1 157 ? -9.857 -18.911 4.419 1.00 88.12 157 PRO A O 1
ATOM 1252 N N . LEU A 1 158 ? -9.501 -18.240 6.498 1.00 87.25 158 LEU A N 1
ATOM 1253 C CA . LEU A 1 158 ? -9.015 -19.552 6.958 1.00 87.25 158 LEU A CA 1
ATOM 1254 C C . LEU A 1 158 ? -10.020 -20.710 6.784 1.00 87.25 158 LEU A C 1
ATOM 1256 O O . LEU A 1 158 ? -9.626 -21.872 6.843 1.00 87.25 158 LEU A O 1
ATOM 1260 N N . ARG A 1 159 ? -11.316 -20.416 6.598 1.00 89.88 159 ARG A N 1
ATOM 1261 C CA . ARG A 1 159 ? -12.342 -21.423 6.258 1.00 89.88 159 ARG A CA 1
ATOM 1262 C C . ARG A 1 159 ? -12.488 -21.625 4.743 1.00 89.88 159 ARG A C 1
ATOM 1264 O O . ARG A 1 159 ? -13.090 -22.604 4.325 1.00 89.88 159 ARG A O 1
ATOM 1271 N N . ARG A 1 160 ? -11.898 -20.738 3.941 1.00 91.75 160 ARG A N 1
ATOM 1272 C CA . ARG A 1 160 ? -11.869 -20.729 2.474 1.00 91.75 160 ARG A CA 1
ATOM 1273 C C . ARG A 1 160 ? -10.450 -20.985 1.981 1.00 91.75 160 ARG A C 1
ATOM 1275 O O . ARG A 1 160 ? -9.837 -20.130 1.346 1.00 91.75 160 ARG A O 1
ATOM 1282 N N . LYS A 1 161 ? -9.889 -22.133 2.358 1.00 92.62 161 LYS A N 1
ATOM 1283 C CA . LYS A 1 161 ? -8.455 -22.416 2.187 1.00 92.62 161 LYS A CA 1
ATOM 1284 C C . LYS A 1 161 ? -8.000 -22.284 0.736 1.00 92.62 161 LYS A C 1
ATOM 1286 O O . LYS A 1 161 ? -7.016 -21.603 0.493 1.00 92.62 161 LYS A O 1
ATOM 1291 N N . PHE A 1 162 ? -8.762 -22.843 -0.204 1.00 94.25 162 PHE A N 1
ATOM 1292 C CA . PHE A 1 162 ? -8.467 -22.733 -1.633 1.00 94.25 162 PHE A CA 1
ATOM 1293 C C . PHE A 1 162 ? -8.437 -21.271 -2.105 1.00 94.25 162 PHE A C 1
ATOM 1295 O O . PHE A 1 162 ? -7.412 -20.809 -2.583 1.00 94.25 162 PHE A O 1
ATOM 1302 N N . TRP A 1 163 ? -9.505 -20.501 -1.881 1.00 94.00 163 TRP A N 1
ATOM 1303 C CA . TRP A 1 163 ? -9.564 -19.092 -2.300 1.00 94.00 163 TRP A CA 1
ATOM 1304 C C . TRP A 1 163 ? -8.575 -18.184 -1.568 1.00 94.00 163 TRP A C 1
ATOM 1306 O O . TRP A 1 163 ? -8.096 -17.204 -2.127 1.00 94.00 163 TRP A O 1
ATOM 1316 N N . THR A 1 164 ? -8.234 -18.517 -0.325 1.00 93.06 164 THR A N 1
ATOM 1317 C CA . THR A 1 164 ? -7.189 -17.809 0.425 1.00 93.06 164 THR A CA 1
ATOM 1318 C C . THR A 1 164 ? -5.813 -18.101 -0.144 1.00 93.06 164 THR A C 1
ATOM 1320 O O . THR A 1 164 ? -5.016 -17.181 -0.275 1.00 93.06 164 THR A O 1
ATOM 1323 N N . TRP A 1 165 ? -5.549 -19.355 -0.512 1.00 94.75 165 TRP A N 1
ATOM 1324 C CA . TRP A 1 165 ? -4.345 -19.727 -1.240 1.00 94.75 165 TRP A CA 1
ATOM 1325 C C . TRP A 1 165 ? -4.267 -18.976 -2.574 1.00 94.75 165 TRP A C 1
ATOM 1327 O O . TRP A 1 165 ? -3.301 -18.249 -2.766 1.00 94.75 165 TRP A O 1
ATOM 1337 N N . VAL A 1 166 ? -5.311 -19.023 -3.415 1.00 93.75 166 VAL A N 1
ATOM 1338 C CA . VAL A 1 166 ? -5.375 -18.268 -4.685 1.00 93.75 166 VAL A CA 1
ATOM 1339 C C . VAL A 1 166 ? -5.093 -16.779 -4.467 1.00 93.75 166 VAL A C 1
ATOM 1341 O O . VAL A 1 166 ? -4.288 -16.200 -5.185 1.00 93.75 166 VAL A O 1
ATOM 1344 N N . GLY A 1 167 ? -5.706 -16.158 -3.454 1.00 91.81 167 GLY A N 1
ATOM 1345 C CA . GLY A 1 167 ? -5.473 -14.748 -3.136 1.00 91.81 167 GLY A CA 1
ATOM 1346 C C . GLY A 1 167 ? -4.031 -14.442 -2.718 1.00 91.81 167 GLY A C 1
ATOM 1347 O O . GLY A 1 167 ? -3.491 -13.419 -3.126 1.00 91.81 167 GLY A O 1
ATOM 1348 N N . ILE A 1 168 ? -3.391 -15.322 -1.939 1.00 90.06 168 ILE A N 1
ATOM 1349 C CA . ILE A 1 168 ? -1.977 -15.167 -1.561 1.00 90.06 168 ILE A CA 1
ATOM 1350 C C . ILE A 1 168 ? -1.077 -15.316 -2.789 1.00 90.06 168 ILE A C 1
ATOM 1352 O O . ILE A 1 168 ? -0.220 -14.462 -2.982 1.00 90.06 168 ILE A O 1
ATOM 1356 N N . VAL A 1 169 ? -1.305 -16.337 -3.624 1.00 91.75 169 VAL A N 1
ATOM 1357 C CA . VAL A 1 169 ? -0.548 -16.553 -4.870 1.00 91.75 169 VAL A CA 1
ATOM 1358 C C . VAL A 1 169 ? -0.692 -15.367 -5.814 1.00 91.75 169 VAL A C 1
ATOM 1360 O O . VAL A 1 169 ? 0.284 -14.913 -6.394 1.00 91.75 169 VAL A O 1
ATOM 1363 N N . PHE A 1 170 ? -1.900 -14.823 -5.943 1.00 91.56 170 PHE A N 1
ATOM 1364 C CA . PHE A 1 170 ? -2.146 -13.654 -6.777 1.00 91.56 170 PHE A CA 1
ATOM 1365 C C . PHE A 1 170 ? -1.371 -12.425 -6.283 1.00 91.56 170 PHE A C 1
ATOM 1367 O O . PHE A 1 170 ? -0.723 -11.743 -7.073 1.00 91.56 170 PHE A O 1
ATOM 1374 N N . VAL A 1 171 ? -1.389 -12.154 -4.973 1.00 89.31 171 VAL A N 1
ATOM 1375 C CA . VAL A 1 171 ? -0.642 -11.027 -4.391 1.00 89.31 171 VAL A CA 1
ATOM 1376 C C . VAL A 1 171 ? 0.870 -11.237 -4.501 1.00 89.31 171 VAL A C 1
ATOM 1378 O O . VAL A 1 171 ? 1.569 -10.289 -4.856 1.00 89.31 171 VAL A O 1
ATOM 1381 N N . SER A 1 172 ? 1.385 -12.443 -4.231 1.00 87.88 172 SER A N 1
ATOM 1382 C CA . SER A 1 172 ? 2.818 -12.730 -4.383 1.00 87.88 172 SER A CA 1
ATOM 1383 C C . SER A 1 172 ? 3.258 -12.585 -5.837 1.00 87.88 172 SER A C 1
ATOM 1385 O O . SER A 1 172 ? 4.245 -11.904 -6.091 1.00 87.88 172 SER A O 1
ATOM 1387 N N . ALA A 1 173 ? 2.465 -13.093 -6.787 1.00 90.94 173 ALA A N 1
ATOM 1388 C CA . ALA A 1 173 ? 2.738 -12.962 -8.213 1.00 90.94 173 ALA A CA 1
ATOM 1389 C C . ALA A 1 173 ? 2.762 -11.494 -8.665 1.00 90.94 173 ALA A C 1
ATOM 1391 O O . ALA A 1 173 ? 3.667 -11.105 -9.395 1.00 90.94 173 ALA A O 1
ATOM 1392 N N . ILE A 1 174 ? 1.831 -10.643 -8.206 1.00 91.00 174 ILE A N 1
ATOM 1393 C CA . ILE A 1 174 ? 1.882 -9.200 -8.511 1.00 91.00 174 ILE A CA 1
ATOM 1394 C C . ILE A 1 174 ? 3.207 -8.596 -8.039 1.00 91.00 174 ILE A C 1
ATOM 1396 O O . ILE A 1 174 ? 3.828 -7.837 -8.782 1.00 91.00 174 ILE A O 1
ATOM 1400 N N . VAL A 1 175 ? 3.644 -8.912 -6.818 1.00 87.31 175 VAL A N 1
ATOM 1401 C CA . VAL A 1 175 ? 4.891 -8.372 -6.257 1.00 87.31 175 VAL A CA 1
ATOM 1402 C C . VAL A 1 175 ? 6.105 -8.878 -7.036 1.00 87.31 175 VAL A C 1
ATOM 1404 O O . VAL A 1 175 ? 6.919 -8.070 -7.475 1.00 87.31 175 VAL A O 1
ATOM 1407 N N . GLU A 1 176 ? 6.210 -10.187 -7.250 1.00 88.31 176 GLU A N 1
ATOM 1408 C CA . GLU A 1 176 ? 7.327 -10.821 -7.959 1.00 88.31 176 GLU A CA 1
ATOM 1409 C C . GLU A 1 176 ? 7.448 -10.329 -9.393 1.00 88.31 176 GLU A C 1
ATOM 1411 O O . GLU A 1 176 ? 8.529 -9.923 -9.807 1.00 88.31 176 GLU A O 1
ATOM 1416 N N . LEU A 1 177 ? 6.340 -10.287 -10.133 1.00 92.50 177 LEU A N 1
ATOM 1417 C CA . LEU A 1 177 ? 6.332 -9.816 -11.514 1.00 92.50 177 LEU A CA 1
ATOM 1418 C C . LEU A 1 177 ? 6.599 -8.312 -11.606 1.00 92.50 177 LEU A C 1
ATOM 1420 O O . LEU A 1 177 ? 7.240 -7.871 -12.553 1.00 92.50 177 LEU A O 1
ATOM 1424 N N . THR A 1 178 ? 6.165 -7.517 -10.621 1.00 89.06 178 THR A N 1
ATOM 1425 C CA . THR A 1 178 ? 6.520 -6.089 -10.546 1.00 89.06 178 THR A CA 1
ATOM 1426 C C . THR A 1 178 ? 8.026 -5.912 -10.365 1.00 89.06 178 THR A C 1
ATOM 1428 O O . THR A 1 178 ? 8.638 -5.098 -11.054 1.00 89.06 178 THR A O 1
ATOM 1431 N N . VAL A 1 179 ? 8.637 -6.681 -9.457 1.00 86.88 179 VAL A N 1
ATOM 1432 C CA . VAL A 1 179 ? 10.087 -6.638 -9.215 1.00 86.88 179 VAL A CA 1
ATOM 1433 C C . VAL A 1 179 ? 10.851 -7.155 -10.431 1.00 86.88 179 VAL A C 1
ATOM 1435 O O . VAL A 1 179 ? 11.797 -6.511 -10.874 1.00 86.88 179 VAL A O 1
ATOM 1438 N N . TRP A 1 180 ? 10.427 -8.272 -11.016 1.00 91.06 180 TRP A N 1
ATOM 1439 C CA . TRP A 1 180 ? 11.086 -8.864 -12.175 1.00 91.06 180 TRP A CA 1
ATOM 1440 C C . TRP A 1 180 ? 10.964 -7.980 -13.422 1.00 91.06 180 TRP A C 1
ATOM 1442 O O . TRP A 1 180 ? 11.954 -7.765 -14.114 1.00 91.06 180 TRP A O 1
ATOM 1452 N N . GLY A 1 181 ? 9.797 -7.375 -13.657 1.00 90.12 181 GLY A N 1
ATOM 1453 C CA . GLY A 1 181 ? 9.601 -6.390 -14.723 1.00 90.12 181 GLY A CA 1
ATOM 1454 C C . GLY A 1 181 ? 10.462 -5.138 -14.567 1.00 90.12 181 GLY A C 1
ATOM 1455 O O . GLY A 1 181 ? 10.815 -4.517 -15.564 1.00 90.12 181 GLY A O 1
ATOM 1456 N N . TYR A 1 182 ? 10.830 -4.778 -13.335 1.00 86.12 182 TYR A N 1
ATOM 1457 C CA . TYR A 1 182 ? 11.781 -3.698 -13.077 1.00 86.12 182 TYR A CA 1
ATOM 1458 C C . TYR A 1 182 ? 13.242 -4.121 -13.303 1.00 86.12 182 TYR A C 1
ATOM 1460 O O . TYR A 1 182 ? 14.021 -3.331 -13.833 1.00 86.12 182 TYR A O 1
ATOM 1468 N N . LEU A 1 183 ? 13.623 -5.330 -12.875 1.00 87.19 183 LEU A N 1
ATOM 1469 C CA . LEU A 1 183 ? 15.007 -5.812 -12.957 1.00 87.19 183 LEU A CA 1
ATOM 1470 C C . LEU A 1 183 ? 15.417 -6.173 -14.388 1.00 87.19 183 LEU A C 1
ATOM 1472 O O . LEU A 1 183 ? 16.489 -5.763 -14.822 1.00 87.19 183 LEU A O 1
ATOM 1476 N N . ASP A 1 184 ? 14.544 -6.872 -15.115 1.00 89.88 184 ASP A N 1
ATOM 1477 C CA . ASP A 1 184 ? 14.813 -7.386 -16.460 1.00 89.88 184 ASP A CA 1
ATOM 1478 C C . ASP A 1 184 ? 13.716 -6.946 -17.451 1.00 89.88 184 ASP A C 1
ATOM 1480 O O . ASP A 1 184 ? 12.935 -7.785 -17.927 1.00 89.88 184 ASP A O 1
ATOM 1484 N N . PRO A 1 185 ? 13.600 -5.636 -17.746 1.00 88.88 185 PRO A N 1
ATOM 1485 C CA . PRO A 1 185 ? 12.566 -5.123 -18.636 1.00 88.88 185 PRO A CA 1
ATOM 1486 C C . PRO A 1 185 ? 12.816 -5.548 -20.089 1.00 88.88 185 PRO A C 1
ATOM 1488 O O . PRO A 1 185 ? 13.895 -5.301 -20.631 1.00 88.88 185 PRO A O 1
ATOM 1491 N N . GLY A 1 186 ? 11.822 -6.166 -20.733 1.00 88.56 186 GLY A N 1
ATOM 1492 C CA . GLY A 1 186 ? 11.895 -6.553 -22.146 1.00 88.56 186 GLY A CA 1
ATOM 1493 C C . GLY A 1 186 ? 12.799 -7.758 -22.412 1.00 88.56 186 GLY A C 1
ATOM 1494 O O . GLY A 1 186 ? 13.146 -8.032 -23.561 1.00 88.56 186 GLY A O 1
ATOM 1495 N N . VAL A 1 187 ? 13.223 -8.459 -21.358 1.00 93.00 187 VAL A N 1
ATOM 1496 C CA . VAL A 1 187 ? 14.041 -9.670 -21.457 1.00 93.00 187 VAL A CA 1
ATOM 1497 C C . VAL A 1 187 ? 13.107 -10.878 -21.514 1.00 93.00 187 VAL A C 1
ATOM 1499 O O . VAL A 1 187 ? 12.410 -11.124 -20.519 1.00 93.00 187 VAL A O 1
ATOM 1502 N N . PRO A 1 188 ? 13.109 -11.657 -22.617 1.00 95.38 188 PRO A N 1
ATOM 1503 C CA . PRO A 1 188 ? 12.270 -12.840 -22.740 1.00 95.38 188 PRO A CA 1
ATOM 1504 C C . PRO A 1 188 ? 12.491 -13.815 -21.584 1.00 95.38 188 PRO A C 1
ATOM 1506 O O . PRO A 1 188 ? 13.630 -14.156 -21.267 1.00 95.38 188 PRO A O 1
ATOM 1509 N N . ALA A 1 189 ? 11.405 -14.276 -20.970 1.00 96.00 189 ALA A N 1
ATOM 1510 C CA . ALA A 1 189 ? 11.424 -15.187 -19.834 1.00 96.00 189 ALA A CA 1
ATOM 1511 C C . ALA A 1 189 ? 11.062 -16.609 -20.296 1.00 96.00 189 ALA A C 1
ATOM 1513 O O . ALA A 1 189 ? 9.890 -16.864 -20.594 1.00 96.00 189 ALA A O 1
ATOM 1514 N N . PRO A 1 190 ? 12.013 -17.562 -20.353 1.00 96.88 190 PRO A N 1
ATOM 1515 C CA . PRO A 1 190 ? 11.719 -18.953 -20.682 1.00 96.88 190 PRO A CA 1
ATOM 1516 C C . PRO A 1 190 ? 10.718 -19.579 -19.707 1.00 96.88 190 PRO A C 1
ATOM 1518 O O . PRO A 1 190 ? 10.717 -19.266 -18.516 1.00 96.88 190 PRO A O 1
ATOM 1521 N N . PHE A 1 191 ? 9.906 -20.523 -20.188 1.00 95.94 191 PHE A N 1
ATOM 1522 C CA . PHE A 1 191 ? 8.893 -21.195 -19.367 1.00 95.94 191 PHE A CA 1
ATOM 1523 C C . PHE A 1 191 ? 9.468 -21.842 -18.096 1.00 95.94 191 PHE A C 1
ATOM 1525 O O . PHE A 1 191 ? 8.855 -21.777 -17.033 1.00 95.94 191 PHE A O 1
ATOM 1532 N N . THR A 1 192 ? 10.673 -22.416 -18.168 1.00 95.62 192 THR A N 1
ATOM 1533 C CA . THR A 1 192 ? 11.359 -22.983 -16.995 1.00 95.62 192 THR A CA 1
ATOM 1534 C C . THR A 1 192 ? 11.601 -21.930 -15.916 1.00 95.62 192 THR A C 1
ATOM 1536 O O . THR A 1 192 ? 11.278 -22.167 -14.756 1.00 95.62 192 THR A O 1
ATOM 1539 N N . GLN A 1 193 ? 12.061 -20.737 -16.301 1.00 95.44 193 GLN A N 1
ATOM 1540 C CA . GLN A 1 193 ? 12.290 -19.626 -15.380 1.00 95.44 193 GLN A CA 1
ATOM 1541 C C . GLN A 1 193 ? 10.975 -19.098 -14.791 1.00 95.44 193 GLN A C 1
ATOM 1543 O O . GLN A 1 193 ? 10.908 -18.790 -13.605 1.00 95.44 193 GLN A O 1
ATOM 1548 N N . GLN A 1 194 ? 9.901 -19.032 -15.586 1.00 94.75 194 GLN A N 1
ATOM 1549 C CA . GLN A 1 194 ? 8.574 -18.654 -15.081 1.00 94.75 194 GLN A CA 1
ATOM 1550 C C . GLN A 1 194 ? 8.114 -19.606 -13.972 1.00 94.75 194 GLN A C 1
ATOM 1552 O O . GLN A 1 194 ? 7.633 -19.160 -12.931 1.00 94.75 194 GLN A O 1
ATOM 1557 N N . VAL A 1 195 ? 8.288 -20.917 -14.176 1.00 94.75 195 VAL A N 1
ATOM 1558 C CA . VAL A 1 195 ? 7.962 -21.939 -13.175 1.00 94.75 195 VAL A CA 1
ATOM 1559 C C . VAL A 1 195 ? 8.850 -21.788 -11.942 1.00 94.75 195 VAL A C 1
ATOM 1561 O O . VAL A 1 195 ? 8.335 -21.793 -10.829 1.00 94.75 195 VAL A O 1
ATOM 1564 N N . GLU A 1 196 ? 10.158 -21.605 -12.114 1.00 90.19 196 GLU A N 1
ATOM 1565 C CA . GLU A 1 196 ? 11.101 -21.414 -11.005 1.00 90.19 196 GLU A CA 1
ATOM 1566 C C . GLU A 1 196 ? 10.772 -20.196 -10.139 1.00 90.19 196 GLU A C 1
ATOM 1568 O O . GLU A 1 196 ? 10.949 -20.254 -8.925 1.00 90.19 196 GLU A O 1
ATOM 1573 N N . VAL A 1 197 ? 10.267 -19.113 -10.735 1.00 88.50 197 VAL A N 1
ATOM 1574 C CA . VAL A 1 197 ? 9.915 -17.890 -10.003 1.00 88.50 197 VAL A CA 1
ATOM 1575 C C . VAL A 1 197 ? 8.530 -17.998 -9.361 1.00 88.50 197 VAL A C 1
ATOM 1577 O O . VAL A 1 197 ? 8.386 -17.721 -8.174 1.00 88.50 197 VAL A O 1
ATOM 1580 N N . LEU A 1 198 ? 7.511 -18.425 -10.113 1.00 91.69 198 LEU A N 1
ATOM 1581 C CA . LEU A 1 198 ? 6.109 -18.345 -9.677 1.00 91.69 198 LEU A CA 1
ATOM 1582 C C . LEU A 1 198 ? 5.641 -19.562 -8.864 1.00 91.69 198 LEU A C 1
ATOM 1584 O O . LEU A 1 198 ? 4.702 -19.457 -8.068 1.00 91.69 198 LEU A O 1
ATOM 1588 N N . LEU A 1 199 ? 6.260 -20.733 -9.048 1.00 91.94 199 LEU A N 1
ATOM 1589 C CA . LEU A 1 199 ? 5.838 -21.958 -8.364 1.00 91.94 199 LEU A CA 1
ATOM 1590 C C . LEU A 1 199 ? 6.219 -21.988 -6.875 1.00 91.94 199 LEU A C 1
ATOM 1592 O O . LEU A 1 199 ? 5.351 -22.353 -6.074 1.00 91.94 199 LEU A O 1
ATOM 1596 N N . PRO A 1 200 ? 7.446 -21.627 -6.441 1.00 90.75 200 PRO A N 1
ATOM 1597 C CA . PRO A 1 200 ? 7.809 -21.717 -5.027 1.00 90.75 200 PRO A CA 1
ATOM 1598 C C . PRO A 1 200 ? 6.883 -20.916 -4.095 1.00 90.75 200 PRO A C 1
ATOM 1600 O O . PRO A 1 200 ? 6.411 -21.497 -3.116 1.00 90.75 200 PRO A O 1
ATOM 1603 N N . PRO A 1 201 ? 6.524 -19.650 -4.384 1.00 84.44 201 PRO A N 1
ATOM 1604 C CA . PRO A 1 201 ? 5.557 -18.884 -3.593 1.00 84.44 201 PRO A CA 1
ATOM 1605 C C . PRO A 1 201 ? 4.188 -19.560 -3.533 1.00 84.44 201 PRO A C 1
ATOM 1607 O O . PRO A 1 201 ? 3.571 -19.618 -2.467 1.00 84.44 201 PRO A O 1
ATOM 1610 N N . ALA A 1 202 ? 3.732 -20.142 -4.648 1.00 90.31 202 ALA A N 1
ATOM 1611 C CA . ALA A 1 202 ? 2.475 -20.878 -4.698 1.00 90.31 202 ALA A CA 1
ATOM 1612 C C . ALA A 1 202 ? 2.492 -22.133 -3.814 1.00 90.31 202 ALA A C 1
ATOM 1614 O O . ALA A 1 202 ? 1.531 -22.389 -3.080 1.00 90.31 202 ALA A O 1
ATOM 1615 N N . VAL A 1 203 ? 3.595 -22.885 -3.830 1.00 92.25 203 VAL A N 1
ATOM 1616 C CA . VAL A 1 203 ? 3.794 -24.068 -2.981 1.00 92.25 203 VAL A CA 1
ATOM 1617 C C . VAL A 1 203 ? 3.911 -23.667 -1.511 1.00 92.25 203 VAL A C 1
ATOM 1619 O O . VAL A 1 203 ? 3.227 -24.247 -0.669 1.00 92.25 203 VAL A O 1
ATOM 1622 N N . ILE A 1 204 ? 4.700 -22.639 -1.187 1.00 88.31 204 ILE A N 1
ATOM 1623 C CA . ILE A 1 204 ? 4.838 -22.112 0.178 1.00 88.31 204 ILE A CA 1
ATOM 1624 C C . ILE A 1 204 ? 3.473 -21.662 0.705 1.00 88.31 204 ILE A C 1
ATOM 1626 O O . ILE A 1 204 ? 3.078 -22.052 1.804 1.00 88.31 204 ILE A O 1
ATOM 1630 N N . ALA A 1 205 ? 2.708 -20.903 -0.083 1.00 88.88 205 ALA A N 1
ATOM 1631 C CA . ALA A 1 205 ? 1.366 -20.474 0.289 1.00 88.88 205 ALA A CA 1
ATOM 1632 C C . ALA A 1 205 ? 0.443 -21.671 0.561 1.00 88.88 205 ALA A C 1
ATOM 1634 O O . ALA A 1 205 ? -0.316 -21.651 1.532 1.00 88.88 205 ALA A O 1
ATOM 1635 N N . ALA A 1 206 ? 0.517 -22.731 -0.251 1.00 92.88 206 ALA A N 1
ATOM 1636 C CA . ALA A 1 206 ? -0.274 -23.942 -0.044 1.00 92.88 206 ALA A CA 1
ATOM 1637 C C . ALA A 1 206 ? 0.115 -24.648 1.263 1.00 92.88 206 ALA A C 1
ATOM 1639 O O . ALA A 1 206 ? -0.758 -24.954 2.078 1.00 92.88 206 ALA A O 1
ATOM 1640 N N . LEU A 1 207 ? 1.417 -24.840 1.498 1.00 90.50 207 LEU A N 1
ATOM 1641 C CA . LEU A 1 207 ? 1.959 -25.469 2.705 1.00 90.50 207 LEU A CA 1
ATOM 1642 C C . LEU A 1 207 ? 1.642 -24.673 3.974 1.00 90.50 207 LEU A C 1
ATOM 1644 O O . LEU A 1 207 ? 1.427 -25.266 5.027 1.00 90.50 207 LEU A O 1
ATOM 1648 N N . VAL A 1 208 ? 1.566 -23.345 3.880 1.00 88.62 208 VAL A N 1
ATOM 1649 C CA . VAL A 1 208 ? 1.166 -22.481 4.995 1.00 88.62 208 VAL A CA 1
ATOM 1650 C C . VAL A 1 208 ? -0.342 -22.543 5.221 1.00 88.62 208 VAL A C 1
ATOM 1652 O O . VAL A 1 208 ? -0.776 -22.714 6.354 1.00 88.62 208 VAL A O 1
ATOM 1655 N N . VAL A 1 209 ? -1.170 -22.420 4.181 1.00 90.12 209 VAL A N 1
ATOM 1656 C CA . VAL A 1 209 ? -2.633 -22.316 4.332 1.00 90.12 209 VAL A CA 1
ATOM 1657 C C . VAL A 1 209 ? -3.290 -23.657 4.665 1.00 90.12 209 VAL A C 1
ATOM 1659 O O . VAL A 1 209 ? -4.236 -23.698 5.461 1.00 90.12 209 VAL A O 1
ATOM 1662 N N . ALA A 1 210 ? -2.806 -24.760 4.092 1.00 91.62 210 ALA A N 1
ATOM 1663 C CA . ALA A 1 210 ? -3.391 -26.088 4.266 1.00 91.62 210 ALA A CA 1
ATOM 1664 C C . ALA A 1 210 ? -3.516 -26.530 5.743 1.00 91.62 210 ALA A C 1
ATOM 1666 O O . ALA A 1 210 ? -4.628 -26.909 6.141 1.00 91.62 210 ALA A O 1
ATOM 1667 N N . PRO A 1 211 ? -2.475 -26.439 6.597 1.00 91.75 211 PRO A N 1
ATOM 1668 C CA . PRO A 1 211 ? -2.551 -26.881 7.990 1.00 91.75 211 PRO A CA 1
ATOM 1669 C C . PRO A 1 211 ? -3.235 -25.875 8.925 1.00 91.75 211 PRO A C 1
ATOM 1671 O O . PRO A 1 211 ? -3.587 -26.237 10.051 1.00 91.75 211 PRO A O 1
ATOM 1674 N N . LEU A 1 212 ? -3.463 -24.623 8.501 1.00 86.94 212 LEU A N 1
ATOM 1675 C CA . LEU A 1 212 ? -4.075 -23.622 9.374 1.00 86.94 212 LEU A CA 1
ATOM 1676 C C . LEU A 1 212 ? -5.493 -24.042 9.771 1.00 86.94 212 LEU A C 1
ATOM 1678 O O . LEU A 1 212 ? -6.382 -24.267 8.941 1.00 86.94 212 LEU A O 1
ATOM 1682 N N . LYS A 1 213 ? -5.714 -24.140 11.085 1.00 83.75 213 LYS A N 1
ATOM 1683 C CA . LYS A 1 213 ? -7.042 -24.363 11.655 1.00 83.75 213 LYS A CA 1
ATOM 1684 C C . LYS A 1 213 ? -7.802 -23.033 11.688 1.00 83.75 213 LYS A C 1
ATOM 1686 O O . LYS A 1 213 ? -7.223 -22.019 12.090 1.00 83.75 213 LYS A O 1
ATOM 1691 N N . PRO A 1 214 ? -9.092 -23.009 11.308 1.00 74.62 214 PRO A N 1
ATOM 1692 C CA . PRO A 1 214 ? -9.920 -21.822 11.455 1.00 74.62 214 PRO A CA 1
ATOM 1693 C C . PRO A 1 214 ? -9.914 -21.335 12.904 1.00 74.62 214 PRO A C 1
ATOM 1695 O O . PRO A 1 214 ? -10.471 -21.978 13.790 1.00 74.62 214 PRO A O 1
ATOM 1698 N N . ARG A 1 215 ? -9.280 -20.191 13.161 1.00 67.50 215 ARG A N 1
ATOM 1699 C CA . ARG A 1 215 ? -9.339 -19.541 14.470 1.00 67.50 215 ARG A CA 1
ATOM 1700 C C . ARG A 1 215 ? -10.500 -18.553 14.460 1.00 67.50 215 ARG A C 1
ATOM 1702 O O . ARG A 1 215 ? -10.456 -17.549 13.754 1.00 67.50 215 ARG A O 1
ATOM 1709 N N . GLU A 1 216 ? -11.550 -18.853 15.221 1.00 57.47 216 GLU A N 1
ATOM 1710 C CA . GLU A 1 216 ? -12.747 -17.996 15.316 1.00 57.47 216 GLU A CA 1
ATOM 1711 C C . GLU A 1 216 ? -12.504 -16.728 16.140 1.00 57.47 216 GLU A C 1
ATOM 1713 O O . GLU A 1 216 ? -13.150 -15.700 15.936 1.00 57.47 216 GLU A O 1
ATOM 1718 N N . ARG A 1 217 ? -11.503 -16.752 17.027 1.00 51.06 217 ARG A N 1
ATOM 1719 C CA . ARG A 1 217 ? -11.036 -15.544 17.706 1.00 51.06 217 ARG A CA 1
ATOM 1720 C C . ARG A 1 217 ? -10.184 -14.741 16.742 1.00 51.06 217 ARG A C 1
ATOM 1722 O O . ARG A 1 217 ? -9.022 -15.065 16.501 1.00 51.06 217 ARG A O 1
ATOM 1729 N N . GLY A 1 218 ? -10.795 -13.702 16.178 1.00 44.47 218 GLY A N 1
ATOM 1730 C CA . GLY A 1 218 ? -10.086 -12.750 15.336 1.00 44.47 218 GLY A CA 1
ATOM 1731 C C . GLY A 1 218 ? -8.880 -12.168 16.068 1.00 44.47 218 GLY A C 1
ATOM 1732 O O . GLY A 1 218 ? -8.921 -11.991 17.286 1.00 44.47 218 GLY A O 1
ATOM 1733 N N . PHE A 1 219 ? -7.830 -11.874 15.302 1.00 39.44 219 PHE A N 1
ATOM 1734 C CA . PHE A 1 219 ? -6.674 -11.115 15.760 1.00 39.44 219 PHE A CA 1
ATOM 1735 C C . PHE A 1 219 ? -7.139 -9.959 16.646 1.00 39.44 219 PHE A C 1
ATOM 1737 O O . PHE A 1 219 ? -8.043 -9.196 16.285 1.00 39.44 219 PHE A O 1
ATOM 1744 N N . ASN A 1 220 ? -6.589 -9.902 17.856 1.00 37.66 220 ASN A N 1
ATOM 1745 C CA . ASN A 1 220 ? -6.821 -8.781 18.741 1.00 37.66 220 ASN A CA 1
ATOM 1746 C C . ASN A 1 220 ? -5.903 -7.674 18.233 1.00 37.66 220 ASN A C 1
ATOM 1748 O O . ASN A 1 220 ? -4.744 -7.590 18.623 1.00 37.66 220 ASN A O 1
ATOM 1752 N N . PHE A 1 221 ? -6.408 -6.874 17.298 1.00 38.50 221 PHE A N 1
ATOM 1753 C CA . PHE A 1 221 ? -5.759 -5.645 16.869 1.00 38.50 221 PHE A CA 1
ATOM 1754 C C . PHE A 1 221 ? -5.874 -4.621 17.999 1.00 38.50 221 PHE A C 1
ATOM 1756 O O . PHE A 1 221 ? -6.590 -3.631 17.902 1.00 38.50 221 PHE A O 1
ATOM 1763 N N . LYS A 1 222 ? -5.179 -4.865 19.113 1.00 39.25 222 LYS A N 1
ATOM 1764 C CA . LYS A 1 222 ? -4.909 -3.832 20.112 1.00 39.25 222 LYS A CA 1
ATOM 1765 C C . LYS A 1 222 ? -3.705 -3.027 19.622 1.00 39.25 222 LYS A C 1
ATOM 1767 O O . LYS A 1 222 ? -2.643 -3.023 20.220 1.00 39.25 222 LYS A O 1
ATOM 1772 N N . GLY A 1 223 ? -3.892 -2.399 18.467 1.00 40.81 223 GLY A N 1
ATOM 1773 C CA . GLY A 1 223 ? -2.978 -1.441 17.862 1.00 40.81 223 GLY A CA 1
ATOM 1774 C C . GLY A 1 223 ? -3.647 -0.076 17.801 1.00 40.81 223 GLY A C 1
ATOM 1775 O O . GLY A 1 223 ? -3.608 0.580 16.772 1.00 40.81 223 GLY A O 1
ATOM 1776 N N . MET A 1 224 ? -4.332 0.334 18.873 1.00 35.91 224 MET A N 1
ATOM 1777 C CA . MET A 1 224 ? -4.550 1.762 19.065 1.00 35.91 224 MET A CA 1
ATOM 1778 C C . MET A 1 224 ? -3.180 2.296 19.453 1.00 35.91 224 MET A C 1
ATOM 1780 O O . MET A 1 224 ? -2.623 1.837 20.453 1.00 35.91 224 MET A O 1
ATOM 1784 N N . SER A 1 225 ? -2.607 3.165 18.620 1.00 48.00 225 SER A N 1
ATOM 1785 C CA . SER A 1 225 ? -1.365 3.867 18.929 1.00 48.00 225 SER A CA 1
ATOM 1786 C C . SER A 1 225 ? -1.425 4.312 20.387 1.00 48.00 225 SER A C 1
ATOM 1788 O O . SER A 1 225 ? -2.294 5.105 20.756 1.00 48.00 225 SER A O 1
ATOM 1790 N N . SER A 1 226 ? -0.561 3.750 21.235 1.00 53.47 226 SER A N 1
ATOM 1791 C CA . SER A 1 226 ? -0.400 4.240 22.602 1.00 53.47 226 SER A CA 1
ATOM 1792 C C . SER A 1 226 ? -0.210 5.758 22.528 1.00 53.47 226 SER A C 1
ATOM 1794 O O . SER A 1 226 ? 0.464 6.233 21.618 1.00 53.47 226 SER A O 1
ATOM 1796 N N . HIS A 1 227 ? -0.774 6.540 23.447 1.00 53.59 227 HIS A N 1
ATOM 1797 C CA . HIS A 1 227 ? -0.545 7.994 23.478 1.00 53.59 227 HIS A CA 1
ATOM 1798 C C . HIS A 1 227 ? 0.957 8.341 23.593 1.00 53.59 227 HIS A C 1
ATOM 1800 O O . HIS A 1 227 ? 1.402 9.411 23.186 1.00 53.59 227 HIS A O 1
ATOM 1806 N N . LEU A 1 228 ? 1.763 7.392 24.082 1.00 52.03 228 LEU A N 1
ATOM 1807 C CA . LEU A 1 228 ? 3.223 7.458 24.050 1.00 52.03 228 LEU A CA 1
ATOM 1808 C C . LEU A 1 228 ? 3.787 7.303 22.636 1.00 52.03 228 LEU A C 1
ATOM 1810 O O . LEU A 1 228 ? 4.785 7.929 22.319 1.00 52.03 228 LEU A O 1
ATOM 1814 N N . ASN A 1 229 ? 3.136 6.522 21.773 1.00 61.50 229 ASN A N 1
ATOM 1815 C CA . ASN A 1 229 ? 3.495 6.416 20.364 1.00 61.50 229 ASN A CA 1
ATOM 1816 C C . ASN A 1 229 ? 3.177 7.713 19.613 1.00 61.50 229 ASN A C 1
ATOM 1818 O O . ASN A 1 229 ? 3.975 8.121 18.788 1.00 61.50 229 ASN A O 1
ATOM 1822 N N . SER A 1 230 ? 2.073 8.407 19.917 1.00 55.94 230 SER A N 1
ATOM 1823 C CA . SER A 1 230 ? 1.813 9.728 19.318 1.00 55.94 230 SER A CA 1
ATOM 1824 C C . SER A 1 230 ? 2.790 10.797 19.807 1.00 55.94 230 SER A C 1
ATOM 1826 O O . SER A 1 230 ? 3.232 11.619 19.012 1.00 55.94 230 SER A O 1
ATOM 1828 N N . LEU A 1 231 ? 3.178 10.763 21.087 1.00 56.47 231 LEU A N 1
ATOM 1829 C CA . LEU A 1 231 ? 4.218 11.646 21.623 1.00 56.47 231 LEU A CA 1
ATOM 1830 C C . LEU A 1 231 ? 5.585 11.339 20.992 1.00 56.47 231 LEU A C 1
ATOM 1832 O O . LEU A 1 231 ? 6.269 12.245 20.531 1.00 56.47 231 LEU A O 1
ATOM 1836 N N . TYR A 1 232 ? 5.952 10.060 20.914 1.00 64.88 232 TYR A N 1
ATOM 1837 C CA . TYR A 1 232 ? 7.153 9.597 20.225 1.00 64.88 232 TYR A CA 1
ATOM 1838 C C . TYR A 1 232 ? 7.140 10.017 18.754 1.00 64.88 232 TYR A C 1
ATOM 1840 O O . TYR A 1 232 ? 8.146 10.509 18.265 1.00 64.88 232 TYR A O 1
ATOM 1848 N N . MET A 1 233 ? 5.997 9.913 18.068 1.00 65.62 233 MET A N 1
ATOM 1849 C CA . MET A 1 233 ? 5.848 10.398 16.696 1.00 65.62 233 MET A CA 1
ATOM 1850 C C . MET A 1 233 ? 6.042 11.906 16.609 1.00 65.62 233 MET A C 1
ATOM 1852 O O . MET A 1 233 ? 6.753 12.342 15.720 1.00 65.62 233 MET A O 1
ATOM 1856 N N . ALA A 1 234 ? 5.488 12.700 17.528 1.00 59.56 234 ALA A N 1
ATOM 1857 C CA . ALA A 1 234 ? 5.703 14.147 17.551 1.00 59.56 234 ALA A CA 1
ATOM 1858 C C . ALA A 1 234 ? 7.184 14.510 17.767 1.00 59.56 234 ALA A C 1
ATOM 1860 O O . ALA A 1 234 ? 7.712 15.375 17.074 1.00 59.56 234 ALA A O 1
ATOM 1861 N N . VAL A 1 235 ? 7.878 13.813 18.672 1.00 69.38 235 VAL A N 1
ATOM 1862 C CA . VAL A 1 235 ? 9.323 13.991 18.898 1.00 69.38 235 VAL A CA 1
ATOM 1863 C C . VAL A 1 235 ? 10.122 13.580 17.664 1.00 69.38 235 VAL A C 1
ATOM 1865 O O . VAL A 1 235 ? 10.999 14.314 17.223 1.00 69.38 235 VAL A O 1
ATOM 1868 N N . LEU A 1 236 ? 9.796 12.438 17.065 1.00 71.31 236 LEU A N 1
ATOM 1869 C CA . LEU A 1 236 ? 10.462 11.946 15.867 1.00 71.31 236 LEU A CA 1
ATOM 1870 C C . LEU A 1 236 ? 10.242 12.890 14.680 1.00 71.31 236 LEU A C 1
ATOM 1872 O O . LEU A 1 236 ? 11.179 13.176 13.945 1.00 71.31 236 LEU A O 1
ATOM 1876 N N . ILE A 1 237 ? 9.028 13.422 14.536 1.00 65.50 237 ILE A N 1
ATOM 1877 C CA . ILE A 1 237 ? 8.650 14.460 13.573 1.00 65.50 237 ILE A CA 1
ATOM 1878 C C . ILE A 1 237 ? 9.516 15.708 13.762 1.00 65.50 237 ILE A C 1
ATOM 1880 O O . ILE A 1 237 ? 10.060 16.214 12.785 1.00 65.50 237 ILE A O 1
ATOM 1884 N N . LEU A 1 238 ? 9.692 16.174 14.999 1.00 67.38 238 LEU A N 1
ATOM 1885 C CA . LEU A 1 238 ? 10.506 17.353 15.299 1.00 67.38 238 LEU A CA 1
ATOM 1886 C C . LEU A 1 238 ? 11.980 17.145 14.991 1.00 67.38 238 LEU A C 1
ATOM 1888 O O . LEU A 1 238 ? 12.601 17.988 14.350 1.00 67.38 238 LEU A O 1
ATOM 1892 N N . LEU A 1 239 ? 12.524 16.012 15.427 1.00 74.19 239 LEU A N 1
ATOM 1893 C CA . LEU A 1 239 ? 13.905 15.652 15.144 1.00 74.19 239 LEU A CA 1
ATOM 1894 C C . LEU A 1 239 ? 14.111 15.524 13.638 1.00 74.19 239 LEU A C 1
ATOM 1896 O O . LEU A 1 239 ? 15.089 16.048 13.121 1.00 74.19 239 LEU A O 1
ATOM 1900 N N . THR A 1 240 ? 13.169 14.909 12.920 1.00 74.69 240 THR A N 1
ATOM 1901 C CA . THR A 1 240 ? 13.221 14.799 11.457 1.00 74.69 240 THR A CA 1
ATOM 1902 C C . THR A 1 240 ? 13.171 16.176 10.802 1.00 74.69 240 THR A C 1
ATOM 1904 O O . THR A 1 240 ? 13.965 16.442 9.914 1.00 74.69 240 THR A O 1
ATOM 1907 N N . ALA A 1 241 ? 12.287 17.074 11.240 1.00 63.81 241 ALA A N 1
ATOM 1908 C CA . ALA A 1 241 ? 12.150 18.409 10.660 1.00 63.81 241 ALA A CA 1
ATOM 1909 C C . ALA A 1 241 ? 13.386 19.284 10.891 1.00 63.81 241 ALA A C 1
ATOM 1911 O O . ALA A 1 241 ? 13.868 19.912 9.953 1.00 63.81 241 ALA A O 1
ATOM 1912 N N . GLY A 1 242 ? 13.904 19.303 12.123 1.00 69.56 242 GLY A N 1
ATOM 1913 C CA . GLY A 1 242 ? 15.106 20.059 12.475 1.00 69.56 242 GLY A CA 1
ATOM 1914 C C . GLY A 1 242 ? 16.336 19.523 11.752 1.00 69.56 242 GLY A C 1
ATOM 1915 O O . GLY A 1 242 ? 17.038 20.276 11.089 1.00 69.56 242 GLY A O 1
ATOM 1916 N N . THR A 1 243 ? 16.537 18.202 11.777 1.00 71.50 243 THR A N 1
ATOM 1917 C CA . THR A 1 243 ? 17.670 17.577 11.078 1.00 71.50 243 THR A CA 1
ATOM 1918 C C . THR A 1 243 ? 17.556 17.698 9.566 1.00 71.50 243 THR A C 1
ATOM 1920 O O . THR A 1 243 ? 18.572 17.918 8.920 1.00 71.50 243 THR A O 1
ATOM 1923 N N . LEU A 1 244 ? 16.349 17.629 8.993 1.00 68.38 244 LEU A N 1
ATOM 1924 C CA . LEU A 1 244 ? 16.120 17.901 7.574 1.00 68.38 244 LEU A CA 1
ATOM 1925 C C . LEU A 1 244 ? 16.492 19.346 7.250 1.00 68.38 244 LEU A C 1
ATOM 1927 O O . LEU A 1 244 ? 17.222 19.580 6.301 1.00 68.38 244 LEU A O 1
ATOM 1931 N N . PHE A 1 245 ? 16.031 20.316 8.035 1.00 66.38 245 PHE A N 1
ATOM 1932 C CA . PHE A 1 245 ? 16.336 21.724 7.800 1.00 66.38 245 PHE A CA 1
ATOM 1933 C C . PHE A 1 245 ? 17.842 22.021 7.893 1.00 66.38 245 PHE A C 1
ATOM 1935 O O . PHE A 1 245 ? 18.407 22.614 6.972 1.00 66.38 245 PHE A O 1
ATOM 1942 N N . ASP A 1 246 ? 18.506 21.553 8.953 1.00 70.50 246 ASP A N 1
ATOM 1943 C CA . ASP A 1 246 ? 19.946 21.745 9.166 1.00 70.50 246 ASP A CA 1
ATOM 1944 C C . ASP A 1 246 ? 20.777 21.038 8.090 1.00 70.50 246 ASP A C 1
ATOM 1946 O O . ASP A 1 246 ? 21.725 21.605 7.542 1.00 70.50 246 ASP A O 1
ATOM 1950 N N . PHE A 1 247 ? 20.383 19.817 7.725 1.00 68.56 247 PHE A N 1
ATOM 1951 C CA . PHE A 1 247 ? 21.014 19.071 6.647 1.00 68.56 247 PHE A CA 1
ATOM 1952 C C . PHE A 1 247 ? 20.872 19.786 5.296 1.00 68.56 247 PHE A C 1
ATOM 1954 O O . PHE A 1 247 ? 21.824 19.845 4.525 1.00 68.56 247 PHE A O 1
ATOM 1961 N N . MET A 1 248 ? 19.712 20.374 5.005 1.00 58.91 248 MET A N 1
ATOM 1962 C CA . MET A 1 248 ? 19.477 21.065 3.734 1.00 58.91 248 MET A CA 1
ATOM 1963 C C . MET A 1 248 ? 20.174 22.425 3.660 1.00 58.91 248 MET A C 1
ATOM 1965 O O . MET A 1 248 ? 20.525 22.874 2.571 1.00 58.91 248 MET A O 1
ATOM 1969 N N . ARG A 1 249 ? 20.416 23.068 4.809 1.00 67.31 249 ARG A N 1
ATOM 1970 C CA . ARG A 1 249 ? 21.212 24.299 4.908 1.00 67.31 249 ARG A CA 1
ATOM 1971 C C . ARG A 1 249 ? 22.713 24.030 4.785 1.00 67.31 249 ARG A C 1
ATOM 1973 O O . ARG A 1 249 ? 23.430 24.843 4.206 1.00 67.31 249 ARG A O 1
ATOM 1980 N N . SER A 1 250 ? 23.184 22.910 5.325 1.00 75.19 250 SER A N 1
ATOM 1981 C CA . SER A 1 250 ? 24.587 22.492 5.277 1.00 75.19 250 SER A CA 1
ATOM 1982 C C . SER A 1 250 ? 24.694 20.977 5.066 1.00 75.19 250 SER A C 1
ATOM 1984 O O . SER A 1 250 ? 24.801 20.228 6.046 1.00 75.19 250 SER A O 1
ATOM 1986 N N . PRO A 1 251 ? 24.675 20.511 3.800 1.00 73.50 251 PRO A N 1
ATOM 1987 C CA . PRO A 1 251 ? 24.729 19.088 3.491 1.00 73.50 251 PRO A CA 1
ATOM 1988 C C . PRO A 1 251 ? 25.999 18.451 4.054 1.00 73.50 251 PRO A C 1
ATOM 1990 O O . PRO A 1 251 ? 27.116 18.832 3.709 1.00 73.50 251 PRO A O 1
ATOM 1993 N N . SER A 1 252 ? 25.831 17.469 4.937 1.00 80.00 252 SER A N 1
ATOM 1994 C CA . SER A 1 252 ? 26.939 16.738 5.552 1.00 80.00 252 SER A CA 1
ATOM 1995 C C . SER A 1 252 ? 26.600 15.261 5.704 1.00 80.00 252 SER A C 1
ATOM 1997 O O . SER A 1 252 ? 25.468 14.902 6.020 1.00 80.00 252 SER A O 1
ATOM 1999 N N . VAL A 1 253 ? 27.595 14.387 5.533 1.00 69.06 253 VAL A N 1
ATOM 2000 C CA . VAL A 1 253 ? 27.430 12.930 5.709 1.00 69.06 253 VAL A CA 1
ATOM 2001 C C . VAL A 1 253 ? 26.852 12.601 7.093 1.00 69.06 253 VAL A C 1
ATOM 2003 O O . VAL A 1 253 ? 26.029 11.699 7.226 1.00 69.06 253 VAL A O 1
ATOM 2006 N N . VAL A 1 254 ? 27.219 13.390 8.107 1.00 67.19 254 VAL A N 1
ATOM 2007 C CA . VAL A 1 254 ? 26.701 13.282 9.476 1.00 67.19 254 VAL A CA 1
ATOM 2008 C C . VAL A 1 254 ? 25.209 13.620 9.543 1.00 67.19 254 VAL A C 1
ATOM 2010 O O . VAL A 1 254 ? 24.436 12.830 10.078 1.00 67.19 254 VAL A O 1
ATOM 2013 N N . GLY A 1 255 ? 24.772 14.743 8.963 1.00 68.00 255 GLY A N 1
ATOM 2014 C CA . GLY A 1 255 ? 23.352 15.108 8.947 1.00 68.00 255 GLY A CA 1
ATOM 2015 C C . GLY A 1 255 ? 22.494 14.117 8.151 1.00 68.00 255 GLY A C 1
ATOM 2016 O O . GLY A 1 255 ? 21.396 13.774 8.580 1.00 68.00 255 GLY A O 1
ATOM 2017 N N . LEU A 1 256 ? 23.027 13.570 7.055 1.00 55.34 256 LEU A N 1
ATOM 2018 C CA . LEU A 1 256 ? 22.379 12.530 6.247 1.00 55.34 256 LEU A CA 1
ATOM 2019 C C . LEU A 1 256 ? 22.231 11.216 7.037 1.00 55.34 256 LEU A C 1
ATOM 2021 O O . LEU A 1 256 ? 21.165 10.599 7.037 1.00 55.34 256 LEU A O 1
ATOM 2025 N N . GLY A 1 257 ? 23.284 10.826 7.765 1.00 53.09 257 GLY A N 1
ATOM 2026 C CA . GLY A 1 257 ? 23.295 9.654 8.643 1.00 53.09 257 GLY A CA 1
ATOM 2027 C C . GLY A 1 257 ? 22.323 9.750 9.823 1.00 53.09 257 GLY A C 1
ATOM 2028 O O . GLY A 1 257 ? 21.857 8.721 10.304 1.00 53.09 257 GLY A O 1
ATOM 2029 N N . ILE A 1 258 ? 21.968 10.965 10.256 1.00 68.50 258 ILE A N 1
ATOM 2030 C CA . ILE A 1 258 ? 20.951 11.218 11.288 1.00 68.50 258 ILE A CA 1
ATOM 2031 C C . ILE A 1 258 ? 19.544 11.286 10.671 1.00 68.50 258 ILE A C 1
ATOM 2033 O O . ILE A 1 258 ? 18.589 10.751 11.233 1.00 68.50 258 ILE A O 1
ATOM 2037 N N . LEU A 1 259 ? 19.402 11.897 9.494 1.00 66.50 259 LEU A N 1
ATOM 2038 C CA . LEU A 1 259 ? 18.115 12.098 8.831 1.00 66.50 259 LEU A CA 1
ATOM 2039 C C . LEU A 1 259 ? 17.485 10.785 8.338 1.00 66.50 259 LEU A C 1
ATOM 2041 O O . LEU A 1 259 ? 16.290 10.571 8.536 1.00 66.50 259 LEU A O 1
ATOM 2045 N N . ILE A 1 260 ? 18.271 9.886 7.731 1.00 59.78 260 ILE A N 1
ATOM 2046 C CA . ILE A 1 260 ? 17.786 8.591 7.218 1.00 59.78 260 ILE A CA 1
ATOM 2047 C C . ILE A 1 260 ? 17.058 7.766 8.295 1.00 59.78 260 ILE A C 1
ATOM 2049 O O . ILE A 1 260 ? 15.914 7.378 8.051 1.00 59.78 260 ILE A O 1
ATOM 2053 N N . PRO A 1 261 ? 17.639 7.489 9.479 1.00 57.06 261 PRO A N 1
ATOM 2054 C CA . PRO A 1 261 ? 16.960 6.710 10.512 1.00 57.06 261 PRO A CA 1
ATOM 2055 C C . PRO A 1 261 ? 15.751 7.436 11.115 1.00 57.06 261 PRO A C 1
ATOM 2057 O O . PRO A 1 261 ? 14.805 6.770 11.532 1.00 57.06 261 PRO A O 1
ATOM 2060 N N . LEU A 1 262 ? 15.731 8.772 11.126 1.00 69.19 262 LEU A N 1
ATOM 2061 C CA . LEU A 1 262 ? 14.584 9.554 11.598 1.00 69.19 262 LEU A CA 1
ATOM 2062 C C . LEU A 1 262 ? 13.402 9.479 10.621 1.00 69.19 262 LEU A C 1
ATOM 2064 O O . LEU A 1 262 ? 12.293 9.131 11.030 1.00 69.19 262 LEU A O 1
ATOM 2068 N N . VAL A 1 263 ? 13.650 9.685 9.323 1.00 62.59 263 VAL A N 1
ATOM 2069 C CA . VAL A 1 263 ? 12.647 9.511 8.257 1.00 62.59 263 VAL A CA 1
ATOM 2070 C C . VAL A 1 263 ? 12.180 8.056 8.186 1.00 62.59 263 VAL A C 1
ATOM 2072 O O . VAL A 1 263 ? 10.978 7.795 8.130 1.00 62.59 263 VAL A O 1
ATOM 2075 N N . ALA A 1 264 ? 13.105 7.094 8.254 1.00 57.41 264 ALA A N 1
ATOM 2076 C CA . ALA A 1 264 ? 12.776 5.673 8.297 1.00 57.41 264 ALA A CA 1
ATOM 2077 C C . ALA A 1 264 ? 11.938 5.334 9.534 1.00 57.41 264 ALA A C 1
ATOM 2079 O O . ALA A 1 264 ? 10.936 4.641 9.411 1.00 57.41 264 ALA A O 1
ATOM 2080 N N . GLY A 1 265 ? 12.273 5.870 10.709 1.00 60.88 265 GLY A N 1
ATOM 2081 C CA . GLY A 1 265 ? 11.458 5.729 11.912 1.00 60.88 265 GLY A CA 1
ATOM 2082 C C . GLY A 1 265 ? 10.044 6.281 11.717 1.00 60.88 265 GLY A C 1
ATOM 2083 O O . GLY A 1 265 ? 9.078 5.661 12.150 1.00 60.88 265 GLY A O 1
ATOM 2084 N N . LEU A 1 266 ? 9.897 7.401 11.008 1.00 66.19 266 LEU A N 1
ATOM 2085 C CA . LEU A 1 266 ? 8.611 8.054 10.752 1.00 66.19 266 LEU A CA 1
ATOM 2086 C C . LEU A 1 266 ? 7.743 7.206 9.811 1.00 66.19 266 LEU A C 1
ATOM 2088 O O . LEU A 1 266 ? 6.558 6.989 10.070 1.00 66.19 266 LEU A O 1
ATOM 2092 N N . ILE A 1 267 ? 8.351 6.626 8.775 1.00 58.34 267 ILE A N 1
ATOM 2093 C CA . ILE A 1 267 ? 7.708 5.698 7.829 1.00 58.34 267 ILE A CA 1
ATOM 2094 C C . ILE A 1 267 ? 7.372 4.352 8.502 1.00 58.34 267 ILE A C 1
ATOM 2096 O O . ILE A 1 267 ? 6.266 3.826 8.379 1.00 58.34 267 ILE A O 1
ATOM 2100 N N . LEU A 1 268 ? 8.297 3.782 9.272 1.00 55.72 268 LEU A N 1
ATOM 2101 C CA . LEU A 1 268 ? 8.107 2.485 9.931 1.00 55.72 268 LEU A CA 1
ATOM 2102 C C . LEU A 1 268 ? 7.072 2.555 11.058 1.00 55.72 268 LEU A C 1
ATOM 2104 O O . LEU A 1 268 ? 6.371 1.567 11.324 1.00 55.72 268 LEU A O 1
ATOM 2108 N N . ASN A 1 269 ? 6.962 3.716 11.705 1.00 58.03 269 ASN A N 1
ATOM 2109 C CA . ASN A 1 269 ? 6.095 3.926 12.852 1.00 58.03 269 ASN A CA 1
ATOM 2110 C C . ASN A 1 269 ? 4.727 4.535 12.484 1.00 58.03 269 ASN A C 1
ATOM 2112 O O . ASN A 1 269 ? 3.752 4.266 13.185 1.00 58.03 269 ASN A O 1
ATOM 2116 N N . THR A 1 270 ? 4.584 5.197 11.326 1.00 52.44 270 THR A N 1
ATOM 2117 C CA . THR A 1 270 ? 3.266 5.345 10.664 1.00 52.44 270 THR A CA 1
ATOM 2118 C C . THR A 1 270 ? 2.690 3.972 10.299 1.00 52.44 270 THR A C 1
ATOM 2120 O O . THR A 1 270 ? 1.506 3.720 10.516 1.00 52.44 270 THR A O 1
ATOM 2123 N N . GLY A 1 271 ? 3.536 3.018 9.894 1.00 42.56 271 GLY A N 1
ATOM 2124 C CA . GLY A 1 271 ? 3.154 1.612 9.728 1.00 42.56 271 GLY A CA 1
ATOM 2125 C C . GLY A 1 271 ? 2.704 0.905 11.017 1.00 42.56 271 GLY A C 1
ATOM 2126 O O . GLY A 1 271 ? 1.989 -0.086 10.933 1.00 42.56 271 GLY A O 1
ATOM 2127 N N . ASN A 1 272 ? 3.072 1.393 12.211 1.00 43.50 272 ASN A N 1
ATOM 2128 C CA . ASN A 1 272 ? 2.542 0.909 13.501 1.00 43.50 272 ASN A CA 1
ATOM 2129 C C . ASN A 1 272 ? 1.163 1.511 13.849 1.00 43.50 272 ASN A C 1
ATOM 2131 O O . ASN A 1 272 ? 0.540 1.085 14.821 1.00 43.50 272 ASN A O 1
ATOM 2135 N N . MET A 1 273 ? 0.682 2.492 13.076 1.00 44.53 273 MET A N 1
ATOM 2136 C CA . MET A 1 273 ? -0.703 2.986 13.110 1.00 44.53 273 MET A CA 1
ATOM 2137 C C . MET A 1 273 ? -1.614 2.198 12.158 1.00 44.53 273 MET A C 1
ATOM 2139 O O . MET A 1 273 ? -2.837 2.248 12.280 1.00 44.53 273 MET A O 1
ATOM 2143 N N . VAL A 1 274 ? -1.017 1.433 11.240 1.00 38.16 274 VAL A N 1
ATOM 2144 C CA . VAL A 1 274 ? -1.682 0.343 10.530 1.00 38.16 274 VAL A CA 1
ATOM 2145 C C . VAL A 1 274 ? -1.646 -0.885 11.447 1.00 38.16 274 VAL A C 1
ATOM 2147 O O . VAL A 1 274 ? -0.602 -1.186 12.029 1.00 38.16 274 VAL A O 1
ATOM 2150 N N . PRO A 1 275 ? -2.765 -1.603 11.633 1.00 35.81 275 PRO A N 1
ATOM 2151 C CA . PRO A 1 275 ? -2.804 -2.765 12.509 1.00 35.81 275 PRO A CA 1
ATOM 2152 C C . PRO A 1 275 ? -1.789 -3.841 12.074 1.00 35.81 275 PRO A C 1
ATOM 2154 O O . PRO A 1 275 ? -2.050 -4.619 11.158 1.00 35.81 275 PRO A O 1
ATOM 2157 N N . LYS A 1 276 ? -0.632 -3.918 12.748 1.00 35.22 276 LYS A N 1
ATOM 2158 C CA . LYS A 1 276 ? 0.351 -4.987 12.531 1.00 35.22 276 LYS A CA 1
ATOM 2159 C C . LYS A 1 276 ? -0.136 -6.280 13.180 1.00 35.22 276 LYS A C 1
ATOM 2161 O O . LYS A 1 276 ? -0.428 -6.334 14.375 1.00 35.22 276 LYS A O 1
ATOM 2166 N N . ALA A 1 277 ? -0.234 -7.330 12.372 1.00 38.47 277 ALA A N 1
ATOM 2167 C CA . ALA A 1 277 ? -0.485 -8.686 12.828 1.00 38.47 277 ALA A CA 1
ATOM 2168 C C . ALA A 1 277 ? 0.850 -9.396 13.065 1.00 38.47 277 ALA A C 1
ATOM 2170 O O . ALA A 1 277 ? 1.545 -9.653 12.094 1.00 38.47 277 ALA A O 1
ATOM 2171 N N . SER A 1 278 ? 1.162 -9.755 14.317 1.00 29.34 278 SER A N 1
ATOM 2172 C CA . SER A 1 278 ? 1.892 -10.990 14.664 1.00 29.34 278 SER A CA 1
ATOM 2173 C C . SER A 1 278 ? 2.269 -11.061 16.149 1.00 29.34 278 SER A C 1
ATOM 2175 O O . SER A 1 278 ? 2.871 -10.128 16.671 1.00 29.34 278 SER A O 1
ATOM 2177 N N . LEU A 1 279 ? 1.995 -12.240 16.729 1.00 29.80 279 LEU A N 1
ATOM 2178 C CA . LEU A 1 279 ? 2.592 -12.927 17.894 1.00 29.80 279 LEU A CA 1
ATOM 2179 C C . LEU A 1 279 ? 1.639 -13.248 19.067 1.00 29.80 279 LEU A C 1
ATOM 2181 O O . LEU A 1 279 ? 0.699 -12.499 19.345 1.00 29.80 279 LEU A O 1
ATOM 2185 N N . PRO A 1 280 ? 1.800 -14.446 19.675 1.00 28.75 280 PRO A N 1
ATOM 2186 C CA . PRO A 1 280 ? 0.805 -15.059 20.549 1.00 28.75 280 PRO A CA 1
ATOM 2187 C C . PRO A 1 280 ? 0.704 -14.342 21.902 1.00 28.75 280 PRO A C 1
ATOM 2189 O O . PRO A 1 280 ? 1.720 -13.924 22.451 1.00 28.75 280 PRO A O 1
ATOM 2192 N N . PRO A 1 281 ? -0.502 -14.245 22.489 1.00 32.12 281 PRO A N 1
ATOM 2193 C CA . PRO A 1 281 ? -0.653 -13.707 23.829 1.00 32.12 281 PRO A CA 1
ATOM 2194 C C . PRO A 1 281 ? -0.110 -14.721 24.839 1.00 32.12 281 PRO A C 1
ATOM 2196 O O . PRO A 1 281 ? -0.688 -15.795 25.027 1.00 32.12 281 PRO A O 1
ATOM 2199 N N . THR A 1 282 ? 0.977 -14.369 25.521 1.00 29.72 282 THR A N 1
ATOM 2200 C CA . THR A 1 282 ? 1.228 -14.875 26.869 1.00 29.72 282 THR A CA 1
ATOM 2201 C C . THR A 1 282 ? 0.027 -14.505 27.738 1.00 29.72 282 THR A C 1
ATOM 2203 O O . THR A 1 282 ? -0.533 -13.414 27.627 1.00 29.72 282 THR A O 1
ATOM 2206 N N . LYS A 1 283 ? -0.431 -15.486 28.521 1.00 33.16 283 LYS A N 1
ATOM 2207 C CA . LYS A 1 283 ? -1.634 -15.447 29.359 1.00 33.16 283 LYS A CA 1
ATOM 2208 C C . LYS A 1 283 ? -1.754 -14.102 30.085 1.00 33.16 283 LYS A C 1
ATOM 2210 O O . LYS A 1 283 ? -0.974 -13.813 30.984 1.00 33.16 283 LYS A O 1
ATOM 2215 N N . ALA A 1 284 ? -2.746 -13.303 29.695 1.00 30.03 284 ALA A N 1
ATOM 2216 C CA . ALA A 1 284 ? -3.167 -12.153 30.475 1.00 30.03 284 ALA A CA 1
ATOM 2217 C C . ALA A 1 284 ? -3.776 -12.683 31.777 1.00 30.03 284 ALA A C 1
ATOM 2219 O O . ALA A 1 284 ? -4.828 -13.321 31.746 1.00 30.03 284 ALA A O 1
ATOM 2220 N N . LEU A 1 285 ? -3.079 -12.459 32.893 1.00 30.50 285 LEU A N 1
ATOM 2221 C CA . LEU A 1 285 ? -3.689 -12.530 34.210 1.00 30.50 285 LEU A CA 1
ATOM 2222 C C . LEU A 1 285 ? -4.819 -11.502 34.256 1.00 30.50 285 LEU A C 1
ATOM 2224 O O . LEU A 1 285 ? -4.615 -10.318 33.981 1.00 30.50 285 LEU A O 1
ATOM 2228 N N . GLU A 1 286 ? -6.005 -11.979 34.607 1.00 32.62 286 GLU A N 1
ATOM 2229 C CA . GLU A 1 286 ? -7.119 -11.149 35.034 1.00 32.62 286 GLU A CA 1
ATOM 2230 C C . GLU A 1 286 ? -6.644 -10.263 36.189 1.00 32.62 286 GLU A C 1
ATOM 2232 O O . GLU A 1 286 ? -6.304 -10.747 37.264 1.00 32.62 286 GLU A O 1
ATOM 2237 N N . THR A 1 287 ? -6.571 -8.954 35.955 1.00 31.33 287 THR A N 1
ATOM 2238 C CA . THR A 1 287 ? -6.381 -7.970 37.022 1.00 31.33 287 THR A CA 1
ATOM 2239 C C . THR A 1 287 ? -7.663 -7.158 37.125 1.00 31.33 287 THR A C 1
ATOM 2241 O O . THR A 1 287 ? -7.960 -6.313 36.283 1.00 31.33 287 THR A O 1
ATOM 2244 N N . THR A 1 288 ? -8.467 -7.566 38.106 1.00 32.25 288 THR A N 1
ATOM 2245 C CA . THR A 1 288 ? -9.297 -6.731 38.983 1.00 32.25 288 THR A CA 1
ATOM 2246 C C . THR A 1 288 ? -9.855 -5.431 38.392 1.00 32.25 288 THR A C 1
ATOM 2248 O O . THR A 1 288 ? -9.199 -4.397 38.286 1.00 32.25 288 THR A O 1
ATOM 2251 N N . VAL A 1 289 ? -11.156 -5.481 38.102 1.00 44.19 289 VAL A N 1
ATOM 2252 C CA . VAL A 1 289 ? -12.028 -4.315 37.951 1.00 44.19 289 VAL A CA 1
ATOM 2253 C C . VAL A 1 289 ? -12.099 -3.588 39.297 1.00 44.19 289 VAL A C 1
ATOM 2255 O O . VAL A 1 289 ? -12.641 -4.116 40.262 1.00 44.19 289 VAL A O 1
ATOM 2258 N N . GLY A 1 290 ? -11.560 -2.374 39.363 1.00 37.72 290 GLY A N 1
ATOM 2259 C CA . GLY A 1 290 ? -11.727 -1.482 40.511 1.00 37.72 290 GLY A CA 1
ATOM 2260 C C . GLY A 1 290 ? -10.961 -0.182 40.305 1.00 37.72 290 GLY A C 1
ATOM 2261 O O . GLY A 1 290 ? -9.759 -0.241 40.088 1.00 37.72 290 GLY A O 1
ATOM 2262 N N . THR A 1 291 ? -11.679 0.951 40.300 1.00 43.31 291 THR A N 1
ATOM 2263 C CA . THR A 1 291 ? -11.260 2.364 40.525 1.00 43.31 291 THR A CA 1
ATOM 2264 C C . THR A 1 291 ? -10.011 2.950 39.820 1.00 43.31 291 THR A C 1
ATOM 2266 O O . THR A 1 291 ? -10.061 4.097 39.378 1.00 43.31 291 THR A O 1
ATOM 2269 N N . GLY A 1 292 ? -8.921 2.213 39.599 1.00 45.50 292 GLY A N 1
ATOM 2270 C CA . GLY A 1 292 ? -7.721 2.651 38.871 1.00 45.50 292 GLY A CA 1
ATOM 2271 C C . GLY A 1 292 ? -7.904 2.808 37.354 1.00 45.50 292 GLY A C 1
ATOM 2272 O O . GLY A 1 292 ? -7.180 3.573 36.714 1.00 45.50 292 GLY A O 1
ATOM 2273 N N . ALA A 1 293 ? -8.908 2.153 36.760 1.00 53.03 293 ALA A N 1
ATOM 2274 C CA . ALA A 1 293 ? -9.192 2.265 35.326 1.00 53.03 293 ALA A CA 1
ATOM 2275 C C . ALA A 1 293 ? -9.678 3.675 34.930 1.00 53.03 293 ALA A C 1
ATOM 2277 O O . ALA A 1 293 ? -9.208 4.214 33.925 1.00 53.03 293 ALA A O 1
ATOM 2278 N N . GLN A 1 294 ? -10.539 4.299 35.744 1.00 58.09 294 GLN A N 1
ATOM 2279 C CA . GLN A 1 294 ? -11.020 5.670 35.524 1.00 58.09 294 GLN A CA 1
ATOM 2280 C C . GLN A 1 294 ? -9.901 6.704 35.700 1.00 58.09 294 GLN A C 1
ATOM 2282 O O . GLN A 1 294 ? -9.727 7.558 34.834 1.00 58.09 294 GLN A O 1
ATOM 2287 N N . GLY A 1 295 ? -9.068 6.570 36.742 1.00 60.72 295 GLY A N 1
ATOM 2288 C CA . GLY A 1 295 ? -7.891 7.431 36.926 1.00 60.72 295 GLY A CA 1
ATOM 2289 C C . GLY A 1 295 ? -6.902 7.341 35.756 1.00 60.72 295 GLY A C 1
ATOM 2290 O O . GLY A 1 295 ? -6.382 8.355 35.290 1.00 60.72 295 GLY A O 1
ATOM 2291 N N . SER A 1 296 ? -6.708 6.137 35.203 1.00 68.44 296 SER A N 1
ATOM 2292 C CA . SER A 1 296 ? -5.864 5.933 34.019 1.00 68.44 296 SER A CA 1
ATOM 2293 C C . SER A 1 296 ? -6.449 6.544 32.738 1.00 68.44 296 SER A C 1
ATOM 2295 O O . SER A 1 296 ? -5.691 6.960 31.862 1.00 68.44 296 SER A O 1
ATOM 2297 N N . LEU A 1 297 ? -7.781 6.603 32.605 1.00 69.56 297 LEU A N 1
ATOM 2298 C CA . LEU A 1 297 ? -8.454 7.185 31.443 1.00 69.56 297 LEU A CA 1
ATOM 2299 C C . LEU A 1 297 ? -8.397 8.713 31.482 1.00 69.56 297 LEU A C 1
ATOM 2301 O O . LEU A 1 297 ? -8.032 9.329 30.484 1.00 69.56 297 LEU A O 1
ATOM 2305 N N . GLU A 1 298 ? -8.686 9.312 32.635 1.00 76.62 298 GLU A N 1
ATOM 2306 C CA . GLU A 1 298 ? -8.582 10.759 32.845 1.00 76.62 298 GLU A CA 1
ATOM 2307 C C . GLU A 1 298 ? -7.153 11.261 32.612 1.00 76.62 298 GLU A C 1
ATOM 2309 O O . GLU A 1 298 ? -6.940 12.252 31.911 1.00 76.62 298 GLU A O 1
ATOM 2314 N N . PHE A 1 299 ? -6.146 10.528 33.101 1.00 71.25 299 PHE A N 1
ATOM 2315 C CA . PHE A 1 299 ? -4.744 10.832 32.813 1.00 71.25 299 PHE A CA 1
ATOM 2316 C C . PHE A 1 299 ? -4.434 10.787 31.307 1.00 71.25 299 PHE A C 1
ATOM 2318 O O . PHE A 1 299 ? -3.802 11.701 30.777 1.00 71.25 299 PHE A O 1
ATOM 2325 N N . LYS A 1 300 ? -4.924 9.767 30.587 1.00 67.12 300 LYS A N 1
ATOM 2326 C CA . LYS A 1 300 ? -4.752 9.657 29.127 1.00 67.12 300 LYS A CA 1
ATOM 2327 C C . LYS A 1 300 ? -5.440 10.789 28.372 1.00 67.12 300 LYS A C 1
ATOM 2329 O O . LYS A 1 300 ? -4.862 11.300 27.417 1.00 67.12 300 LYS A O 1
ATOM 2334 N N . LYS A 1 301 ? -6.640 11.200 28.796 1.00 73.75 301 LYS A N 1
ATOM 2335 C CA . LYS A 1 301 ? -7.347 12.348 28.211 1.00 73.75 301 LYS A CA 1
ATOM 2336 C C . LYS A 1 301 ? -6.556 13.637 28.415 1.00 73.75 301 LYS A C 1
ATOM 2338 O O . LYS A 1 301 ? -6.317 14.342 27.442 1.00 73.75 301 LYS A O 1
ATOM 2343 N N . LYS A 1 302 ? -6.062 13.899 29.631 1.00 73.50 302 LYS A N 1
ATOM 2344 C CA . LYS A 1 302 ? -5.198 15.060 29.913 1.00 73.50 302 LYS A CA 1
ATOM 2345 C C . LYS A 1 302 ? -3.933 15.052 29.054 1.00 73.50 302 LYS A C 1
ATOM 23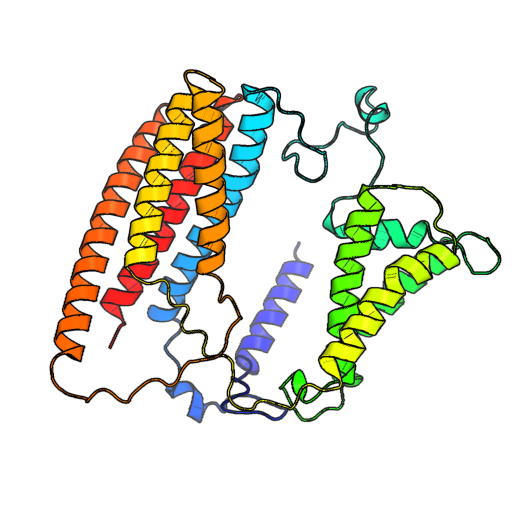47 O O . LYS A 1 302 ? -3.625 16.060 28.425 1.00 73.50 302 LYS A O 1
ATOM 2352 N N . LEU A 1 303 ? -3.241 13.914 28.967 1.00 67.81 303 LEU A N 1
ATOM 2353 C CA . LEU A 1 303 ? -2.049 13.768 28.128 1.00 67.81 303 LEU A CA 1
ATOM 2354 C C . LEU A 1 303 ? -2.352 14.032 26.644 1.00 67.81 303 LEU A C 1
ATOM 2356 O O . LEU A 1 303 ? -1.596 14.740 25.986 1.00 67.81 303 LEU A O 1
ATOM 2360 N N . ALA A 1 304 ? -3.464 13.504 26.126 1.00 68.81 304 ALA A N 1
ATOM 2361 C CA . ALA A 1 304 ? -3.899 13.735 24.749 1.00 68.81 304 ALA A CA 1
ATOM 2362 C C . ALA A 1 304 ? -4.228 15.216 24.485 1.00 68.81 304 ALA A C 1
ATOM 2364 O O . ALA A 1 304 ? -3.866 15.744 23.432 1.00 68.81 304 ALA A O 1
ATOM 2365 N N . THR A 1 305 ? -4.844 15.910 25.446 1.00 76.06 305 THR A N 1
ATOM 2366 C CA . THR A 1 305 ? -5.084 17.358 25.366 1.00 76.06 305 THR A CA 1
ATOM 2367 C C . THR A 1 305 ? -3.771 18.137 25.298 1.00 76.06 305 THR A C 1
ATOM 2369 O O . THR A 1 305 ? -3.601 18.953 24.393 1.00 76.06 305 THR A O 1
ATOM 2372 N N . TYR A 1 306 ? -2.808 17.854 26.184 1.00 72.19 306 TYR A N 1
ATOM 2373 C CA . TYR A 1 306 ? -1.493 18.506 26.140 1.00 72.19 306 TYR A CA 1
ATOM 2374 C C . TYR A 1 306 ? -0.760 18.232 24.825 1.00 72.19 306 TYR A C 1
ATOM 2376 O O . TYR A 1 306 ? -0.246 19.161 24.207 1.00 72.19 306 TYR A O 1
ATOM 2384 N N . ALA A 1 307 ? -0.767 16.983 24.354 1.00 69.25 307 ALA A N 1
ATOM 2385 C CA . ALA A 1 307 ? -0.168 16.621 23.074 1.00 69.25 307 ALA A CA 1
ATOM 2386 C C . ALA A 1 307 ? -0.807 17.389 21.905 1.00 69.25 307 ALA A C 1
ATOM 2388 O O . ALA A 1 307 ? -0.095 17.837 21.013 1.00 69.25 307 ALA A O 1
ATOM 2389 N N . THR A 1 308 ? -2.127 17.595 21.930 1.00 74.62 308 THR A N 1
ATOM 2390 C CA . THR A 1 308 ? -2.847 18.376 20.909 1.00 74.62 308 THR A CA 1
ATOM 2391 C C . THR A 1 308 ? -2.379 19.831 20.879 1.00 74.62 308 THR A C 1
ATOM 2393 O O . THR A 1 308 ? -2.082 20.355 19.808 1.00 74.62 308 THR A O 1
ATOM 2396 N N . VAL A 1 309 ? -2.245 20.473 22.045 1.00 78.12 309 VAL A N 1
ATOM 2397 C CA . VAL A 1 309 ? -1.740 21.855 22.145 1.00 78.12 309 VAL A CA 1
ATOM 2398 C C . VAL A 1 309 ? -0.302 21.951 21.636 1.00 78.12 309 VAL A C 1
ATOM 2400 O O . VAL A 1 309 ? 0.010 22.836 20.842 1.00 78.12 309 VAL A O 1
ATOM 2403 N N . VAL A 1 310 ? 0.563 21.015 22.036 1.00 73.88 310 VAL A N 1
ATOM 2404 C CA . VAL A 1 310 ? 1.953 20.965 21.564 1.00 73.88 310 VAL A CA 1
ATOM 2405 C C . VAL A 1 310 ? 1.999 20.812 20.043 1.00 73.88 310 VAL A C 1
ATOM 2407 O O . VAL A 1 310 ? 2.645 21.612 19.375 1.00 73.88 310 VAL A O 1
ATOM 2410 N N . MET A 1 311 ? 1.271 19.851 19.468 1.00 76.69 311 MET A N 1
ATOM 2411 C CA . MET A 1 311 ? 1.220 19.648 18.015 1.00 76.69 311 MET A CA 1
ATOM 2412 C C . MET A 1 311 ? 0.705 20.884 17.263 1.00 76.69 311 MET A C 1
ATOM 2414 O O . MET A 1 311 ? 1.210 21.182 16.179 1.00 76.69 311 MET A O 1
ATOM 2418 N N . ALA A 1 312 ? -0.242 21.633 17.833 1.00 80.81 312 ALA A N 1
ATOM 2419 C CA . ALA A 1 312 ? -0.719 22.888 17.256 1.00 80.81 312 ALA A CA 1
ATOM 2420 C C . ALA A 1 312 ? 0.376 23.971 17.241 1.00 80.81 312 ALA A C 1
ATOM 2422 O O . ALA A 1 312 ? 0.616 24.570 16.194 1.00 80.81 312 ALA A O 1
ATOM 2423 N N . ILE A 1 313 ? 1.090 24.171 18.355 1.00 78.38 313 ILE A N 1
ATOM 2424 C CA . ILE A 1 313 ? 2.213 25.126 18.441 1.00 78.38 313 ILE A CA 1
ATOM 2425 C C . ILE A 1 313 ? 3.304 24.767 17.424 1.00 78.38 313 ILE A C 1
ATOM 2427 O O . ILE A 1 313 ? 3.780 25.629 16.686 1.00 78.38 313 ILE A O 1
ATOM 2431 N N . LEU A 1 314 ? 3.661 23.484 17.337 1.00 75.38 314 LEU A N 1
ATOM 2432 C CA . LEU A 1 314 ? 4.655 22.996 16.379 1.00 75.38 314 LEU A CA 1
ATOM 2433 C C . LEU A 1 314 ? 4.215 23.214 14.933 1.00 75.38 314 LEU A C 1
ATOM 2435 O O . LEU A 1 314 ? 5.017 23.626 14.102 1.00 75.38 314 LEU A O 1
ATOM 2439 N N . SER A 1 315 ? 2.936 22.982 14.638 1.00 85.44 315 SER A N 1
ATOM 2440 C CA . SER A 1 315 ? 2.378 23.230 13.308 1.00 85.44 315 SER A CA 1
ATOM 2441 C C . SER A 1 315 ? 2.511 24.701 12.912 1.00 85.44 315 SER A C 1
ATOM 2443 O O . SER A 1 315 ? 2.897 24.989 1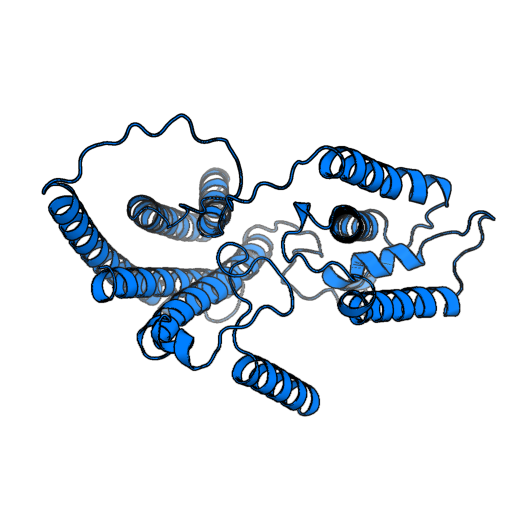1.785 1.00 85.44 315 SER A O 1
ATOM 2445 N N . VAL A 1 316 ? 2.256 25.634 13.838 1.00 88.00 316 VAL A N 1
ATOM 2446 C CA . VAL A 1 316 ? 2.443 27.075 13.595 1.00 88.00 316 VAL A CA 1
ATOM 2447 C C . VAL A 1 316 ? 3.915 27.400 13.337 1.00 88.00 316 VAL A C 1
ATOM 2449 O O . VAL A 1 316 ? 4.217 28.088 12.366 1.00 88.00 316 VAL A O 1
ATOM 2452 N N . ALA A 1 317 ? 4.838 26.867 14.143 1.00 80.88 317 ALA A N 1
ATOM 2453 C CA . ALA A 1 317 ? 6.273 27.074 13.934 1.00 80.88 317 ALA A CA 1
ATOM 2454 C C . ALA A 1 317 ? 6.741 26.559 12.559 1.00 80.88 317 ALA A C 1
ATOM 2456 O O . ALA A 1 317 ? 7.456 27.259 11.845 1.00 80.88 317 ALA A O 1
ATOM 2457 N N . LEU A 1 318 ? 6.286 25.370 12.147 1.00 82.69 318 LEU A N 1
ATOM 2458 C CA . LEU A 1 318 ? 6.580 24.813 10.824 1.00 82.69 318 LEU A CA 1
ATOM 2459 C C . LEU A 1 318 ? 5.993 25.664 9.695 1.00 82.69 318 LEU A C 1
ATOM 2461 O O . LEU A 1 318 ? 6.668 25.877 8.692 1.00 82.69 318 LEU A O 1
ATOM 2465 N N . LEU A 1 319 ? 4.774 26.188 9.853 1.00 89.56 319 LEU A N 1
ATOM 2466 C CA . LEU A 1 319 ? 4.167 27.089 8.868 1.00 89.56 319 LEU A CA 1
ATOM 2467 C C . LEU A 1 319 ? 4.954 28.395 8.725 1.00 89.56 319 LEU A C 1
ATOM 2469 O O . LEU A 1 319 ? 5.126 28.867 7.605 1.00 89.56 319 LEU A O 1
ATOM 2473 N N . VAL A 1 320 ? 5.488 28.943 9.821 1.00 89.00 320 VAL A N 1
ATOM 2474 C CA . VAL A 1 320 ? 6.387 30.108 9.768 1.00 89.00 320 VAL A CA 1
ATOM 2475 C C . VAL A 1 320 ? 7.660 29.774 8.987 1.00 89.00 320 VAL A C 1
ATOM 2477 O O . VAL A 1 320 ? 8.086 30.573 8.159 1.00 89.00 320 VAL A O 1
ATOM 2480 N N . ILE A 1 321 ? 8.252 28.592 9.184 1.00 84.94 321 ILE A N 1
ATOM 2481 C CA . ILE A 1 321 ? 9.422 28.157 8.399 1.00 84.94 321 ILE A CA 1
ATOM 2482 C C . ILE A 1 321 ? 9.057 28.034 6.913 1.00 84.94 321 ILE A C 1
ATOM 2484 O O . ILE A 1 321 ? 9.752 28.595 6.070 1.00 84.94 321 ILE A O 1
ATOM 2488 N N . VAL A 1 322 ? 7.949 27.355 6.593 1.00 89.56 322 VAL A N 1
ATOM 2489 C CA . VAL A 1 322 ? 7.454 27.176 5.215 1.00 89.56 322 VAL A CA 1
ATOM 2490 C C . VAL A 1 322 ? 7.223 28.515 4.524 1.00 89.56 322 VAL A C 1
ATOM 2492 O O . VAL A 1 322 ? 7.585 28.661 3.361 1.00 89.56 322 VAL A O 1
ATOM 2495 N N . TRP A 1 323 ? 6.678 29.503 5.236 1.00 91.69 323 TRP A N 1
ATOM 2496 C CA . TRP A 1 323 ? 6.419 30.841 4.699 1.00 91.69 323 TRP A CA 1
ATOM 2497 C C . TRP A 1 323 ? 7.685 31.560 4.214 1.00 91.69 323 TRP A C 1
ATOM 2499 O O . TRP A 1 323 ? 7.617 32.418 3.340 1.00 91.69 323 TRP A O 1
ATOM 2509 N N . ASN A 1 324 ? 8.846 31.203 4.766 1.00 89.56 324 ASN A N 1
ATOM 2510 C CA . ASN A 1 324 ? 10.135 31.787 4.401 1.00 89.56 324 ASN A CA 1
ATOM 2511 C C . ASN A 1 324 ? 10.881 30.992 3.313 1.00 89.56 324 ASN A C 1
ATOM 2513 O O . ASN A 1 324 ? 11.984 31.378 2.928 1.00 89.56 324 ASN A O 1
ATOM 2517 N N . LEU A 1 325 ? 10.320 29.881 2.824 1.00 87.62 325 LEU A N 1
ATOM 2518 C CA . LEU A 1 325 ? 10.925 29.079 1.762 1.00 87.62 325 LEU A CA 1
ATOM 2519 C C . LEU A 1 325 ? 10.428 29.521 0.376 1.00 87.62 325 LEU A C 1
ATOM 2521 O O . LEU A 1 325 ? 9.270 29.915 0.223 1.00 87.62 325 LEU A O 1
ATOM 2525 N N . PRO A 1 326 ? 11.276 29.438 -0.664 1.00 88.81 326 PRO A N 1
ATOM 2526 C CA . PRO A 1 326 ? 10.863 29.774 -2.019 1.00 88.81 326 PRO A CA 1
ATOM 2527 C C . PRO A 1 326 ? 9.838 28.761 -2.546 1.00 88.81 326 PRO A C 1
ATOM 2529 O O . PRO A 1 326 ? 9.957 27.553 -2.343 1.00 88.81 326 PRO A O 1
ATOM 2532 N N . VAL A 1 327 ? 8.848 29.259 -3.289 1.00 86.06 327 VAL A N 1
ATOM 2533 C CA . VAL A 1 327 ? 7.772 28.446 -3.890 1.00 86.06 327 VAL A CA 1
ATOM 2534 C C . VAL A 1 327 ? 8.211 27.676 -5.143 1.00 86.06 327 VAL A C 1
ATOM 2536 O O . VAL A 1 327 ? 7.493 26.802 -5.622 1.00 86.06 327 VAL A O 1
ATOM 2539 N N . THR A 1 328 ? 9.405 27.965 -5.665 1.00 86.44 328 THR A N 1
ATOM 2540 C CA . THR A 1 328 ? 9.997 27.324 -6.848 1.00 86.44 328 THR A CA 1
ATOM 2541 C C . THR A 1 328 ? 11.438 26.890 -6.589 1.00 86.44 328 THR A C 1
ATOM 2543 O O . THR A 1 328 ? 12.121 27.444 -5.728 1.00 86.44 328 THR A O 1
ATOM 2546 N N . GLY A 1 329 ? 11.931 25.956 -7.403 1.00 83.38 329 GLY A N 1
ATOM 2547 C CA . GLY A 1 329 ? 13.303 25.451 -7.323 1.00 83.38 329 GLY A CA 1
ATOM 2548 C C . GLY A 1 329 ? 13.479 24.350 -6.271 1.00 83.38 329 GLY A C 1
ATOM 2549 O O . GLY A 1 329 ? 12.514 23.949 -5.631 1.00 83.38 329 GLY A O 1
ATOM 2550 N N . PRO A 1 330 ? 14.702 23.840 -6.058 1.00 82.00 330 PRO A N 1
ATOM 2551 C CA . PRO A 1 330 ? 14.906 22.630 -5.256 1.00 82.00 330 PRO A CA 1
ATOM 2552 C C . PRO A 1 330 ? 14.443 22.728 -3.795 1.00 82.00 330 PRO A C 1
ATOM 2554 O O . PRO A 1 330 ? 14.016 21.733 -3.209 1.00 82.00 330 PRO A O 1
ATOM 2557 N N . LEU A 1 331 ? 14.478 23.934 -3.219 1.00 84.62 331 LEU A N 1
ATOM 2558 C CA . LEU A 1 331 ? 14.001 24.216 -1.863 1.00 84.62 331 LEU A CA 1
ATOM 2559 C C . LEU A 1 331 ? 12.466 24.192 -1.737 1.00 84.62 331 LEU A C 1
ATOM 2561 O O . LEU A 1 331 ? 11.967 24.014 -0.626 1.00 84.62 331 LEU A O 1
ATOM 2565 N N . SER A 1 332 ? 11.705 24.288 -2.836 1.00 88.06 332 SER A N 1
ATOM 2566 C CA . SER A 1 332 ? 10.242 24.153 -2.778 1.00 88.06 332 SER A CA 1
ATOM 2567 C C . SER A 1 332 ? 9.812 22.730 -2.408 1.00 88.06 332 SER A C 1
ATOM 2569 O O . SER A 1 332 ? 8.790 22.548 -1.747 1.00 88.06 332 SER A O 1
ATOM 2571 N N . ASN A 1 333 ? 10.635 21.722 -2.718 1.00 86.25 333 ASN A N 1
ATOM 2572 C CA . ASN A 1 333 ? 10.420 20.354 -2.247 1.00 86.25 333 ASN A CA 1
ATOM 2573 C C . ASN A 1 333 ? 10.548 20.265 -0.715 1.00 86.25 333 ASN A C 1
ATOM 2575 O O . ASN A 1 333 ? 9.794 19.552 -0.062 1.00 86.25 333 ASN A O 1
ATOM 2579 N N . VAL A 1 334 ? 11.445 21.038 -0.093 1.00 84.88 334 VAL A N 1
ATOM 2580 C CA . VAL A 1 334 ? 11.525 21.105 1.379 1.00 84.88 334 VAL A CA 1
ATOM 2581 C C . VAL A 1 334 ? 10.244 21.704 1.950 1.00 84.88 334 VAL A C 1
ATOM 2583 O O . VAL A 1 334 ? 9.676 21.152 2.891 1.00 84.88 334 VAL A O 1
ATOM 2586 N N . ALA A 1 335 ? 9.739 22.780 1.341 1.00 88.50 335 ALA A N 1
ATOM 2587 C CA . ALA A 1 335 ? 8.465 23.375 1.732 1.00 88.50 335 ALA A CA 1
ATOM 2588 C C . ALA A 1 335 ? 7.310 22.363 1.620 1.00 88.50 335 ALA A C 1
ATOM 2590 O O . ALA A 1 335 ? 6.535 22.213 2.563 1.00 88.50 335 ALA A O 1
ATOM 2591 N N . GLY A 1 336 ? 7.237 21.602 0.523 1.00 88.31 336 GLY A N 1
ATOM 2592 C CA . GLY A 1 336 ? 6.239 20.547 0.332 1.00 88.31 336 GLY A CA 1
ATOM 2593 C C . GLY A 1 336 ? 6.310 19.438 1.390 1.00 88.31 336 GLY A C 1
ATOM 2594 O O . GLY A 1 336 ? 5.274 19.022 1.916 1.00 88.31 336 GLY A O 1
ATOM 2595 N N . ALA A 1 337 ? 7.516 19.003 1.768 1.00 86.19 337 ALA A N 1
ATOM 2596 C CA . ALA A 1 337 ? 7.704 18.016 2.831 1.00 86.19 337 ALA A CA 1
ATOM 2597 C C . ALA A 1 337 ? 7.263 18.552 4.206 1.00 86.19 337 ALA A C 1
ATOM 2599 O O . ALA A 1 337 ? 6.568 17.853 4.947 1.00 86.19 337 ALA A O 1
ATOM 2600 N N . LEU A 1 338 ? 7.600 19.805 4.530 1.00 84.44 338 LEU A N 1
ATOM 2601 C CA . LEU A 1 338 ? 7.191 20.456 5.779 1.00 84.44 338 LEU A CA 1
ATOM 2602 C C . LEU A 1 338 ? 5.675 20.698 5.841 1.00 84.44 338 LEU A C 1
ATOM 2604 O O . LEU A 1 338 ? 5.073 20.487 6.891 1.00 84.44 338 LEU A O 1
ATOM 2608 N N . ILE A 1 339 ? 5.026 21.058 4.729 1.00 91.88 339 ILE A N 1
ATOM 2609 C CA . ILE A 1 339 ? 3.556 21.128 4.647 1.00 91.88 339 ILE A CA 1
ATOM 2610 C C . ILE A 1 339 ? 2.947 19.750 4.917 1.00 91.88 339 ILE A C 1
ATOM 2612 O O . ILE A 1 339 ? 2.006 19.631 5.702 1.00 91.88 339 ILE A O 1
ATOM 2616 N N . GLY A 1 340 ? 3.505 18.694 4.321 1.00 86.94 340 GLY A N 1
ATOM 2617 C CA . GLY A 1 340 ? 3.074 17.328 4.602 1.00 86.94 340 GLY A CA 1
ATOM 2618 C C . GLY A 1 340 ? 3.191 16.966 6.086 1.00 86.94 340 GLY A C 1
ATOM 2619 O O . GLY A 1 340 ? 2.290 16.350 6.653 1.00 86.94 340 GLY A O 1
ATOM 2620 N N . LEU A 1 341 ? 4.252 17.426 6.749 1.00 83.19 341 LEU A N 1
ATOM 2621 C CA . LEU A 1 341 ? 4.448 17.259 8.186 1.00 83.19 341 LEU A CA 1
ATOM 2622 C C . LEU A 1 341 ? 3.382 17.977 9.021 1.00 83.19 341 LEU A C 1
ATOM 2624 O O . LEU A 1 341 ? 2.855 17.394 9.969 1.00 83.19 341 LEU A O 1
ATOM 2628 N N . VAL A 1 342 ? 3.018 19.205 8.643 1.00 88.06 342 VAL A N 1
ATOM 2629 C CA . VAL A 1 342 ? 1.907 19.941 9.265 1.00 88.06 342 VAL A CA 1
ATOM 2630 C C . VAL A 1 342 ? 0.596 19.167 9.131 1.00 88.06 342 VAL A C 1
ATOM 2632 O O . VAL A 1 342 ? -0.122 19.011 10.118 1.00 88.06 342 VAL A O 1
ATOM 2635 N N . LEU A 1 343 ? 0.308 18.602 7.955 1.00 88.94 343 LEU A N 1
ATOM 2636 C CA . LEU A 1 343 ? -0.889 17.782 7.746 1.00 88.94 343 LEU A CA 1
ATOM 2637 C C . LEU A 1 343 ? -0.897 16.530 8.636 1.00 88.94 343 LEU A C 1
ATOM 2639 O O . LEU A 1 343 ? -1.936 16.202 9.209 1.00 88.94 343 LEU A O 1
ATOM 2643 N N . VAL A 1 344 ? 0.250 15.866 8.827 1.00 83.19 344 VAL A N 1
ATOM 2644 C CA . VAL A 1 344 ? 0.361 14.753 9.786 1.00 83.19 344 VAL A CA 1
ATOM 2645 C C . VAL A 1 344 ? 0.078 15.234 11.211 1.00 83.19 344 VAL A C 1
ATOM 2647 O O . VAL A 1 344 ? -0.728 14.613 11.902 1.00 83.19 344 VAL A O 1
ATOM 2650 N N . LEU A 1 345 ? 0.676 16.345 11.656 1.00 81.56 345 LEU A N 1
ATOM 2651 C CA . LEU A 1 345 ? 0.445 16.902 12.998 1.00 81.56 345 LEU A CA 1
ATOM 2652 C C . LEU A 1 345 ? -1.022 17.283 13.229 1.00 81.56 345 LEU A C 1
ATOM 2654 O O . LEU A 1 345 ? -1.564 17.027 14.308 1.00 81.56 345 LEU A O 1
ATOM 2658 N N . TRP A 1 346 ? -1.690 17.839 12.220 1.00 88.44 346 TRP A N 1
ATOM 2659 C CA . TRP A 1 346 ? -3.123 18.126 12.269 1.00 88.44 346 TRP A CA 1
ATOM 2660 C C . TRP A 1 346 ? -3.950 16.844 12.306 1.00 88.44 346 TRP A C 1
ATOM 2662 O O . TRP A 1 346 ? -4.841 16.716 13.144 1.00 88.44 346 TRP A O 1
ATOM 2672 N N . GLY A 1 347 ? -3.620 15.857 11.471 1.00 82.50 347 GLY A N 1
ATOM 2673 C CA . GLY A 1 347 ? -4.261 14.545 11.484 1.00 82.50 347 GLY A CA 1
ATOM 2674 C C . GLY A 1 347 ? -4.179 13.877 12.858 1.00 82.50 347 GLY A C 1
ATOM 2675 O O . GLY A 1 347 ? -5.195 13.423 13.388 1.00 82.50 347 GLY A O 1
ATOM 2676 N N . GLN A 1 348 ? -3.004 13.895 13.490 1.00 79.50 348 GLN A N 1
ATOM 2677 C CA . GLN A 1 348 ? -2.809 13.373 14.846 1.00 79.50 348 GLN A CA 1
ATOM 2678 C C . GLN A 1 348 ? -3.564 14.189 15.902 1.00 79.50 348 GLN A C 1
ATOM 2680 O O . GLN A 1 348 ? -4.221 13.607 16.764 1.00 79.50 348 GLN A O 1
ATOM 2685 N N . SER A 1 349 ? -3.540 15.521 15.813 1.00 80.19 349 SER A N 1
ATOM 2686 C CA . SER A 1 349 ? -4.293 16.423 16.700 1.00 80.19 349 SER A CA 1
ATOM 2687 C C . SER A 1 349 ? -5.796 16.143 16.668 1.00 80.19 349 SER A C 1
ATOM 2689 O O . SER A 1 349 ? -6.420 15.981 17.715 1.00 80.19 349 SER A O 1
ATOM 2691 N N . ILE A 1 350 ? -6.376 16.001 15.474 1.00 81.69 350 ILE A N 1
ATOM 2692 C CA . ILE A 1 350 ? -7.794 15.662 15.303 1.00 81.69 350 ILE A CA 1
ATOM 2693 C C . ILE A 1 350 ? -8.094 14.261 15.856 1.00 81.69 350 ILE A C 1
ATOM 2695 O O . ILE A 1 350 ? -9.122 14.058 16.503 1.00 81.69 350 ILE A O 1
ATOM 2699 N N . GLY A 1 351 ? -7.188 13.299 15.659 1.00 77.62 351 GLY A N 1
ATOM 2700 C CA . GLY A 1 351 ? -7.311 11.957 16.230 1.00 77.62 351 GLY A CA 1
ATOM 2701 C C . GLY A 1 351 ? -7.324 11.964 17.765 1.00 77.62 351 GLY A C 1
ATOM 2702 O O . GLY A 1 351 ? -8.152 11.288 18.383 1.00 77.62 351 GLY A O 1
ATOM 2703 N N . MET A 1 352 ? -6.460 12.773 18.387 1.00 76.44 352 MET A N 1
ATOM 2704 C CA . MET A 1 352 ? -6.418 12.967 19.842 1.00 76.44 352 MET A CA 1
ATOM 2705 C C . MET A 1 352 ? -7.665 13.684 20.356 1.00 76.44 352 MET A C 1
ATOM 2707 O O . MET A 1 352 ? -8.238 13.254 21.356 1.00 76.44 352 MET A O 1
ATOM 2711 N N . TYR A 1 353 ? -8.145 14.708 19.648 1.00 80.06 353 TYR A N 1
ATOM 2712 C CA . TYR A 1 353 ? -9.415 15.359 19.963 1.00 80.06 353 TYR A CA 1
ATOM 2713 C C . TYR A 1 353 ? -10.584 14.366 19.924 1.00 80.06 353 TYR A C 1
ATOM 2715 O O . TYR A 1 353 ? -11.355 14.286 20.879 1.00 80.06 353 TYR A O 1
ATOM 2723 N N . HIS A 1 354 ? -10.684 13.549 18.869 1.00 82.06 354 HIS A N 1
ATOM 2724 C CA . HIS A 1 354 ? -11.706 12.506 18.767 1.00 82.06 354 HIS A CA 1
ATOM 2725 C C . HIS A 1 354 ? -11.628 11.525 19.950 1.00 82.06 354 HIS A C 1
ATOM 2727 O O . HIS A 1 354 ? -12.656 11.139 20.508 1.00 82.06 354 HIS A O 1
ATOM 2733 N N . PHE A 1 355 ? -10.422 11.143 20.378 1.00 76.38 355 PHE A N 1
ATOM 2734 C CA . PHE A 1 355 ? -10.250 10.328 21.580 1.00 76.38 355 PHE A CA 1
ATOM 2735 C C . PHE A 1 355 ? -10.760 11.044 22.839 1.00 76.38 355 PHE A C 1
ATOM 2737 O O . PHE A 1 355 ? -11.563 10.474 23.570 1.00 76.38 355 PHE A O 1
ATOM 2744 N N . VAL A 1 356 ? -10.355 12.292 23.086 1.00 77.25 356 VAL A N 1
ATOM 2745 C CA . VAL A 1 356 ? -10.781 13.049 24.276 1.00 77.25 356 VAL A CA 1
ATOM 2746 C C . VAL A 1 356 ? -12.303 13.217 24.318 1.00 77.25 356 VAL A C 1
ATOM 2748 O O . VAL A 1 356 ? -12.914 12.971 25.360 1.00 77.25 356 VAL A O 1
ATOM 2751 N N . ALA A 1 357 ? -12.913 13.572 23.185 1.00 79.62 357 ALA A N 1
ATOM 2752 C CA . ALA A 1 357 ? -14.340 13.859 23.075 1.00 79.62 357 ALA A CA 1
ATOM 2753 C C . ALA A 1 357 ? -15.229 12.604 23.135 1.00 79.62 357 ALA A C 1
ATOM 2755 O O . ALA A 1 357 ? -16.337 12.666 23.666 1.00 79.62 357 ALA A O 1
ATOM 2756 N N . TYR A 1 358 ? -14.769 11.466 22.597 1.00 78.00 358 TYR A N 1
ATOM 2757 C CA . TYR A 1 358 ? -15.622 10.285 22.401 1.00 78.00 358 TYR A CA 1
ATOM 2758 C C . TYR A 1 358 ? -15.160 9.010 23.122 1.00 78.00 358 TYR A C 1
ATOM 2760 O O . TYR A 1 358 ? -15.850 7.987 23.023 1.00 78.00 358 TYR A O 1
ATOM 2768 N N . ALA A 1 359 ? -14.029 9.024 23.837 1.00 74.19 359 ALA A N 1
ATOM 2769 C CA . ALA A 1 359 ? -13.634 7.908 24.697 1.00 74.19 359 ALA A CA 1
ATOM 2770 C C . ALA A 1 359 ? -14.528 7.853 25.945 1.00 74.19 359 ALA A C 1
ATOM 2772 O O . ALA A 1 359 ? -14.611 8.824 26.709 1.00 74.19 359 ALA A O 1
ATOM 2773 N N . LYS A 1 360 ? -15.178 6.701 26.130 1.00 65.69 360 LYS A N 1
ATOM 2774 C CA . LYS A 1 360 ? -16.008 6.363 27.289 1.00 65.69 360 LYS A CA 1
ATOM 2775 C C . LYS A 1 360 ? -15.278 5.382 28.188 1.00 65.69 360 LYS A C 1
ATOM 2777 O O . LYS A 1 360 ? -14.627 4.471 27.623 1.00 65.69 360 LYS A O 1
#

Organism: NCBI:txid1670455

pLDDT: mean 78.15, std 16.06, range [28.75, 96.88]

Foldseek 3Di:
DVVVVVVVVVVVVVCVVFDDFDDCLVPFFPPGGDDPVRCVVDDDCPPQVVLLVLLVVLLVVLCVLQQQLVQLLCCALVVPDDDPQRHSDDQPDCPDPSVVVDDDDDHLQCQLLQLQQLEADQVRHGDDPVRSVVCVVVVVVVVVCCVVVPPDRGPQLLVVLVVVLVVQLVVQSSVQSSVCCSVQPNHRAYPVNVCVRSVVSSVVSNVVSVPDDDDSPPPPLPLPQQLVLLVVLVVLLVQLLVLVVVCSVPPDPVSVVSNVVSVVCNVVSVVSNVRDDDDDDDDDDDDDDDDVVVVVLVVLLVSLVVLLVVLVVVLVVLVVVLVPFDCDDSRVSSSSSSSSSSSNSVSSSSVSVSCNVPPD

InterPro domains:
  IPR005798 Cytochrome b/b6, C-terminal [PF00032] (105-194)
  IPR005798 Cytochrome b/b6, C-terminal [PS51003] (106-224)
  IPR027387 Cytochrome b/b6-like domain superfamily [G3DSA:1.20.810.10] (1-230)
  IPR036150 Cytochrome b/b6, C-terminal domain superfamily [SSF81648] (30-189)

Secondary structure (DSSP, 8-state):
-HHHHHHHHHHHHHHHHH-SPPPTTT--BSS----GGGGGGSPPIIIIIHHHHHHHHHHHHHHHHHHHHHHHHHHHHS-----GGG--SPPPPTTSTTGGGS-----GGGHHHHHHHTBBPTTSPBPPHHHHHHHHHHHHHHHHHHHHH---SB--GGG-HHHHHHHHHHHHHHHHHHHHHHHSTT--B-HHHHHHHHHHHHHHHHHHHTT-----S------S--HHHHHHHHHHHHHHHHHHHHHHHS--HHHHHHHHHHHHHHHHHHTTTS---------------SSHHHHHHHHHHHHHHHHHHHHHHHHHHHHHHHHTS-SSSHHHHHHHHHHHHHHHHHHHHHHHHHHHHH--

Sequence (360 aa):
MALLGLLFGVHLFLAETYGMLPSRKEKPYAPAYYKKSEWMKFNAWWPRNFIYMMSIILTTWGVIMIVPNTLAALNQLMAVKLPLLVNPAPAPAPNTAAAATVPAYPPWFFLFFYKIVDFLLPNGQPLTQSDDIAIMVVGLVLLLLVPFLDRSKYLSPLRRKFWTWVGIVFVSAIVELTVWGYLDPGVPAPFTQQVEVLLPPAVIAALVVAPLKPRERGFNFKGMSSHLNSLYMAVLILLTAGTLFDFMRSPSVVGLGILIPLVAGLILNTGNMVPKASLPPTKALETTVGTGAQGSLEFKKKLATYATVVMAILSVALLVIVWNLPVTGPLSNVAGALIGLVLVLWGQSIGMYHFVAYAK

Radius of gyration: 25.13 Å; chains: 1; bounding box: 60×59×70 Å